Protein AF-A0A257H6T4-F1 (afdb_monomer_lite)

Foldseek 3Di:
DQQLVLLLVLVVVLVVVVVVDDDEAEDEDQPDDQLDWDDPVRYIYHYNHPVLDQDDPQPCACQNPVHHFLSRLLSVQSSLLSVLVVCLVPDDPWDKDKQADSQKAFLVVLVVLVVVVADLPLAWEAAWAADCDDPVRHLQIWHPRHTIIDISVLSVQSNVQDDSPDPLSSDHNRSSSSVSPVVRDYQYAAEAEDEQQAQDPDPPSCLLVVLLVVQQQQDGMYGYFHAPPPPPRRNDRGHDSVSNNSSSVSSVPHDHDNPNNVVVSVVRRVVDDSPPNDNDDRPDPPDPDDDDHDDDRDPVRCCVVPVPVVVD

Structure (mmCIF, N/CA/C/O backbone):
data_AF-A0A257H6T4-F1
#
_entry.id   AF-A0A257H6T4-F1
#
loop_
_atom_site.group_PDB
_atom_site.id
_atom_site.type_symbol
_atom_site.label_atom_id
_atom_site.label_alt_id
_atom_site.label_comp_id
_atom_site.label_asym_id
_atom_site.label_entity_id
_atom_site.label_seq_id
_atom_site.pdbx_PDB_ins_code
_atom_site.Cartn_x
_atom_site.Cartn_y
_atom_site.Cartn_z
_atom_site.occupancy
_atom_site.B_iso_or_equiv
_atom_site.auth_seq_id
_atom_site.auth_comp_id
_atom_site.auth_asym_id
_atom_site.auth_atom_id
_atom_site.pdbx_PDB_model_num
ATOM 1 N N . MET A 1 1 ? -8.065 13.159 -11.745 1.00 47.44 1 MET A N 1
ATOM 2 C CA . MET A 1 1 ? -8.660 11.925 -12.309 1.00 47.44 1 MET A CA 1
ATOM 3 C C . MET A 1 1 ? -7.802 11.193 -13.355 1.00 47.44 1 MET A C 1
ATOM 5 O O . MET A 1 1 ? -7.755 9.974 -13.242 1.00 47.44 1 MET A O 1
ATOM 9 N N . PRO A 1 2 ? -7.066 11.836 -14.290 1.00 58.81 2 PRO A N 1
ATOM 10 C CA . PRO A 1 2 ? -6.344 11.108 -15.358 1.00 58.81 2 PRO A CA 1
ATOM 11 C C . PRO A 1 2 ? -5.281 10.108 -14.866 1.00 58.81 2 PRO A C 1
ATOM 13 O O . PRO A 1 2 ? -5.130 9.020 -15.406 1.00 58.81 2 PRO A O 1
ATOM 16 N N . VAL A 1 3 ? -4.571 10.443 -13.785 1.00 59.53 3 VAL A N 1
ATOM 17 C CA . VAL A 1 3 ? -3.516 9.596 -13.190 1.00 59.53 3 VAL A CA 1
ATOM 18 C C . VAL A 1 3 ? -4.068 8.289 -12.622 1.00 59.53 3 VAL A C 1
ATOM 20 O O . VAL A 1 3 ? -3.520 7.226 -12.890 1.00 59.53 3 VAL A O 1
ATOM 23 N N . TYR A 1 4 ? -5.187 8.351 -11.893 1.00 64.81 4 TYR A N 1
ATOM 24 C CA . TYR A 1 4 ? -5.822 7.155 -11.337 1.00 64.81 4 TYR A CA 1
ATOM 25 C C . TYR A 1 4 ? -6.297 6.217 -12.448 1.00 64.81 4 TYR A C 1
ATOM 27 O O . TYR A 1 4 ? -6.002 5.032 -12.393 1.00 64.81 4 TYR A O 1
ATOM 35 N N . ALA A 1 5 ? -6.964 6.748 -13.480 1.00 69.31 5 ALA A N 1
ATOM 36 C CA . ALA A 1 5 ? -7.458 5.949 -14.601 1.00 69.31 5 ALA A CA 1
ATOM 37 C C . ALA A 1 5 ? -6.317 5.256 -15.371 1.00 69.31 5 ALA A C 1
ATOM 39 O O . ALA A 1 5 ? -6.394 4.057 -15.632 1.00 69.31 5 ALA A O 1
ATOM 40 N N . ARG A 1 6 ? -5.224 5.979 -15.660 1.00 70.81 6 ARG A N 1
ATOM 41 C CA . ARG A 1 6 ? -4.049 5.427 -16.356 1.00 70.81 6 ARG A CA 1
ATOM 42 C C . ARG A 1 6 ? -3.340 4.347 -15.537 1.00 70.81 6 ARG A C 1
ATOM 44 O O . ARG A 1 6 ? -3.101 3.257 -16.050 1.00 70.81 6 ARG A O 1
ATOM 51 N N . ALA A 1 7 ? -3.072 4.598 -14.253 1.00 74.19 7 ALA A N 1
ATOM 52 C CA . ALA A 1 7 ? -2.479 3.577 -13.388 1.00 74.19 7 ALA A CA 1
ATOM 53 C C . ALA A 1 7 ? -3.415 2.373 -13.200 1.00 74.19 7 ALA A C 1
ATOM 55 O O . ALA A 1 7 ? -2.960 1.232 -13.222 1.00 74.19 7 ALA A O 1
ATOM 56 N N . ARG A 1 8 ? -4.728 2.604 -13.065 1.00 78.31 8 ARG A N 1
ATOM 57 C CA . ARG A 1 8 ? -5.739 1.547 -12.940 1.00 78.31 8 ARG A CA 1
ATOM 58 C C . ARG A 1 8 ? -5.741 0.623 -14.154 1.00 78.31 8 ARG A C 1
ATOM 60 O O . ARG A 1 8 ? -5.766 -0.588 -13.956 1.00 78.31 8 ARG A O 1
ATOM 67 N N . ALA A 1 9 ? -5.682 1.168 -15.370 1.00 80.31 9 ALA A N 1
ATOM 68 C CA . ALA A 1 9 ? -5.638 0.385 -16.606 1.00 80.31 9 ALA A CA 1
ATOM 69 C C . ALA A 1 9 ? -4.377 -0.494 -16.687 1.00 80.31 9 ALA A C 1
ATOM 71 O O . ALA A 1 9 ? -4.471 -1.693 -16.951 1.00 80.31 9 ALA A O 1
ATOM 72 N N . LEU A 1 10 ? -3.203 0.062 -16.365 1.00 84.19 10 LEU A N 1
ATOM 73 C CA . LEU A 1 10 ? -1.957 -0.714 -16.294 1.00 84.19 10 LEU A CA 1
ATOM 74 C C . LEU A 1 10 ? -2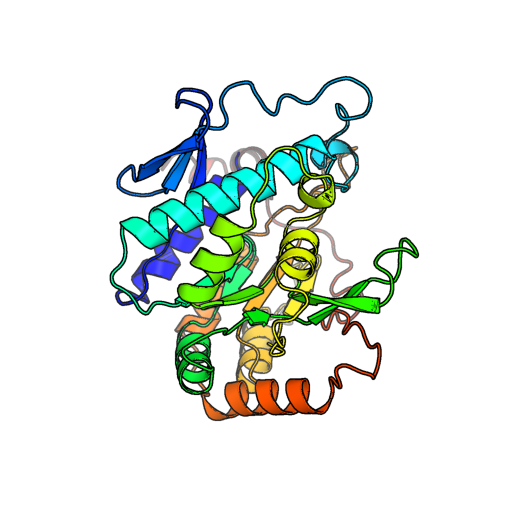.035 -1.835 -15.258 1.00 84.19 10 LEU A C 1
ATOM 76 O O . LEU A 1 10 ? -1.627 -2.967 -15.509 1.00 84.19 10 LEU A O 1
ATOM 80 N N . TRP A 1 11 ? -2.609 -1.540 -14.096 1.00 86.00 11 TRP A N 1
ATOM 81 C CA . TRP A 1 11 ? -2.811 -2.535 -13.060 1.00 86.00 11 TRP A CA 1
ATOM 82 C C . TRP A 1 11 ? -3.829 -3.618 -13.443 1.00 86.00 11 TRP A C 1
ATOM 84 O O . TRP A 1 11 ? -3.669 -4.749 -13.000 1.00 86.00 11 TRP A O 1
ATOM 94 N N . GLN A 1 12 ? -4.850 -3.324 -14.258 1.00 85.00 12 GLN A N 1
ATOM 95 C CA . GLN A 1 12 ? -5.761 -4.350 -14.791 1.00 85.00 12 GLN A CA 1
ATOM 96 C C . GLN A 1 12 ? -5.019 -5.331 -15.697 1.00 85.00 12 GLN A C 1
ATOM 98 O O . GLN A 1 12 ? -5.168 -6.541 -15.531 1.00 85.00 12 GLN A O 1
ATOM 103 N N . PHE A 1 13 ? -4.181 -4.811 -16.601 1.00 86.44 13 PHE A N 1
ATOM 104 C CA . PHE A 1 13 ? -3.274 -5.631 -17.401 1.00 86.44 13 PHE A CA 1
ATOM 105 C C . PHE A 1 13 ? -2.405 -6.509 -16.492 1.00 86.44 13 PHE A C 1
ATOM 107 O O . PHE A 1 13 ? -2.409 -7.732 -16.617 1.00 86.44 13 PHE A O 1
ATOM 114 N N . TYR A 1 14 ? -1.731 -5.905 -15.515 1.00 90.56 14 TYR A N 1
ATOM 115 C CA . TYR A 1 14 ? -0.799 -6.620 -14.650 1.00 90.56 14 TYR A CA 1
ATOM 116 C C . TYR A 1 14 ? -1.481 -7.674 -13.763 1.00 90.56 14 TYR A C 1
ATOM 118 O O . TYR A 1 14 ? -0.970 -8.782 -13.619 1.00 90.56 14 TYR A O 1
ATOM 126 N N . ALA A 1 15 ? -2.668 -7.375 -13.229 1.00 88.88 15 ALA A N 1
ATOM 127 C CA . ALA A 1 15 ? -3.454 -8.292 -12.404 1.00 88.88 15 ALA A CA 1
ATOM 128 C C . ALA A 1 15 ? -3.835 -9.586 -13.141 1.00 88.88 15 ALA A C 1
ATOM 130 O O . ALA A 1 15 ? -3.902 -10.644 -12.517 1.00 88.88 15 ALA A O 1
ATOM 131 N N . SER A 1 16 ? -4.024 -9.532 -14.465 1.00 89.56 16 SER A N 1
ATOM 132 C CA . SER A 1 16 ? -4.353 -10.717 -15.272 1.00 89.56 16 SER A CA 1
ATOM 133 C C . SER A 1 16 ? -3.260 -11.798 -15.251 1.00 89.56 16 SER A C 1
ATOM 135 O O . SER A 1 16 ? -3.554 -12.976 -15.440 1.00 89.56 16 SER A O 1
ATOM 137 N N . HIS A 1 17 ? -2.014 -11.422 -14.943 1.00 92.88 17 HIS A N 1
ATOM 138 C CA . HIS A 1 17 ? -0.888 -12.347 -14.805 1.00 92.88 17 HIS A CA 1
ATOM 139 C C . HIS A 1 17 ? -0.796 -13.004 -13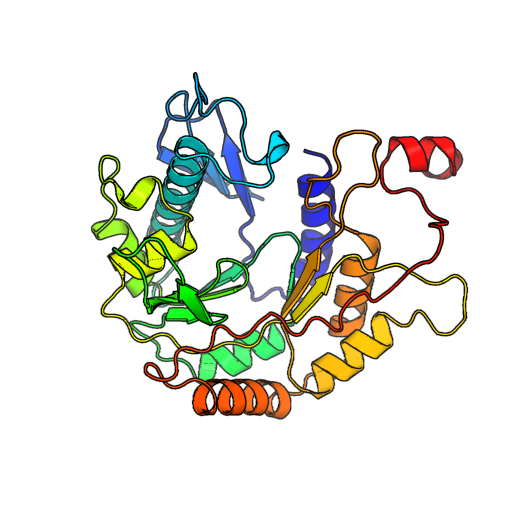.416 1.00 92.88 17 HIS A C 1
ATOM 141 O O . HIS A 1 17 ? 0.010 -13.913 -13.223 1.00 92.88 17 HIS A O 1
ATOM 147 N N . PHE A 1 18 ? -1.626 -12.584 -12.455 1.00 93.19 18 PHE A N 1
ATOM 148 C CA . PHE A 1 18 ? -1.655 -13.110 -11.087 1.00 93.19 18 PHE A CA 1
ATOM 149 C C . PHE A 1 18 ? -3.087 -13.494 -10.670 1.00 93.19 18 PHE A C 1
ATOM 151 O O . PHE A 1 18 ? -3.630 -12.915 -9.727 1.00 93.19 18 PHE A O 1
ATOM 158 N N . PRO A 1 19 ? -3.714 -14.492 -11.327 1.00 91.44 19 PRO A N 1
ATOM 159 C CA . PRO A 1 19 ? -5.138 -14.807 -11.147 1.00 91.44 19 PRO A CA 1
ATOM 160 C C . PRO A 1 19 ? -5.512 -15.260 -9.727 1.00 91.44 19 PRO A C 1
ATOM 162 O O . PRO A 1 19 ? -6.674 -15.184 -9.339 1.00 91.44 19 PRO A O 1
ATOM 165 N N . ASN A 1 20 ? -4.534 -15.707 -8.935 1.00 90.12 20 ASN A N 1
ATOM 166 C CA . ASN A 1 20 ? -4.743 -16.148 -7.554 1.00 90.12 20 ASN A CA 1
ATOM 167 C C . ASN A 1 20 ? -4.737 -14.991 -6.538 1.00 90.12 20 ASN A C 1
ATOM 169 O O . ASN A 1 20 ? -4.934 -15.222 -5.347 1.00 90.12 20 ASN A O 1
ATOM 173 N N . ILE A 1 21 ? -4.496 -13.754 -6.981 1.00 92.56 21 ILE A N 1
ATOM 174 C CA . ILE A 1 21 ? -4.429 -12.570 -6.123 1.00 92.56 21 ILE A CA 1
ATOM 175 C C . ILE A 1 21 ? -5.655 -11.702 -6.381 1.00 92.56 21 ILE A C 1
ATOM 177 O O . ILE A 1 21 ? -5.951 -11.331 -7.515 1.00 92.56 21 ILE A O 1
ATOM 181 N N . LYS A 1 22 ? -6.374 -11.349 -5.312 1.00 92.69 22 LYS A N 1
ATOM 182 C CA . LYS A 1 22 ? -7.499 -10.412 -5.396 1.00 92.69 22 LYS A CA 1
ATOM 183 C C . LYS A 1 22 ? -6.979 -8.979 -5.333 1.00 92.69 22 LYS A C 1
ATOM 185 O O . LYS A 1 22 ? -6.370 -8.583 -4.342 1.00 92.69 22 LYS A O 1
ATOM 190 N N . PHE A 1 23 ? -7.266 -8.199 -6.370 1.00 92.12 23 PHE A N 1
ATOM 191 C CA . PHE A 1 23 ? -6.899 -6.788 -6.446 1.00 92.12 23 PHE A CA 1
ATOM 192 C C . PHE A 1 23 ? -8.100 -5.909 -6.110 1.00 92.12 23 PHE A C 1
ATOM 194 O O . PHE A 1 23 ? -9.123 -5.969 -6.789 1.00 92.12 23 PHE A O 1
ATOM 201 N N . TYR A 1 24 ? -7.956 -5.060 -5.093 1.00 92.31 24 TYR A N 1
ATOM 202 C CA . TYR A 1 24 ? -8.969 -4.078 -4.720 1.00 92.31 24 TYR A CA 1
ATOM 203 C C . TYR A 1 24 ? -8.438 -2.670 -4.944 1.00 92.31 24 TYR A C 1
ATOM 205 O O . TYR A 1 24 ? -7.453 -2.259 -4.332 1.00 92.31 24 TYR A O 1
ATOM 213 N N . PHE A 1 25 ? -9.126 -1.920 -5.796 1.00 90.12 25 PHE A N 1
ATOM 214 C CA . PHE A 1 25 ? -8.889 -0.495 -5.976 1.00 90.12 25 PHE A CA 1
ATOM 215 C C . PHE A 1 25 ? -9.956 0.244 -5.199 1.00 90.12 25 PHE A C 1
ATOM 217 O O . PHE A 1 25 ? -11.139 -0.050 -5.341 1.00 90.12 25 PHE A O 1
ATOM 224 N N . VAL A 1 26 ? -9.535 1.174 -4.351 1.00 90.19 26 VAL A N 1
ATOM 225 C CA . VAL A 1 26 ? -10.462 1.929 -3.513 1.00 90.19 26 VAL A CA 1
ATOM 226 C C . VAL A 1 26 ? -10.700 3.284 -4.161 1.00 90.19 26 VAL A C 1
ATOM 228 O O . VAL A 1 26 ? -9.742 3.997 -4.472 1.00 90.19 26 VAL A O 1
ATOM 231 N N . ARG A 1 27 ? -11.968 3.633 -4.375 1.00 88.38 27 ARG A N 1
ATOM 232 C CA . ARG A 1 27 ? -12.389 4.948 -4.870 1.00 88.38 27 ARG A CA 1
ATOM 233 C C . ARG A 1 27 ? -13.432 5.559 -3.948 1.00 88.38 27 ARG A C 1
ATOM 235 O O . ARG A 1 27 ? -14.199 4.854 -3.301 1.00 88.38 27 ARG A O 1
ATOM 242 N N . GLU A 1 28 ? -13.450 6.880 -3.890 1.00 89.69 28 GLU A N 1
ATOM 243 C CA . GLU A 1 28 ? -14.416 7.631 -3.091 1.00 89.69 28 GLU A CA 1
ATOM 244 C C . GLU A 1 28 ? -15.645 7.977 -3.938 1.00 89.69 28 GLU A C 1
ATOM 246 O O . GLU A 1 28 ? -15.539 8.186 -5.149 1.00 89.69 28 GLU A O 1
ATOM 251 N N . ALA A 1 29 ? -16.807 8.037 -3.294 1.00 86.94 29 ALA A N 1
ATOM 252 C CA . ALA A 1 29 ? -18.073 8.419 -3.903 1.00 86.94 29 ALA A CA 1
ATOM 253 C C . ALA A 1 29 ? -18.818 9.424 -3.022 1.00 86.94 29 ALA A C 1
ATOM 255 O O . ALA A 1 29 ? -18.847 9.302 -1.794 1.00 86.94 29 ALA A O 1
ATOM 256 N N . THR A 1 30 ? -19.417 10.429 -3.656 1.00 85.12 30 THR A N 1
ATOM 257 C CA . THR A 1 30 ? -20.224 11.461 -2.988 1.00 85.12 30 THR A CA 1
ATOM 258 C C . THR A 1 30 ? -21.719 11.155 -3.029 1.00 85.12 30 THR A C 1
ATOM 260 O O . THR A 1 30 ? -22.468 11.720 -2.237 1.00 85.12 30 THR A O 1
ATOM 263 N N . ASP A 1 31 ? -22.145 10.272 -3.931 1.00 85.12 31 ASP A N 1
ATOM 264 C CA . ASP A 1 31 ? -23.517 9.786 -4.100 1.00 85.12 31 ASP A CA 1
ATOM 265 C C . ASP A 1 31 ? -23.875 8.636 -3.145 1.00 85.12 31 ASP A C 1
ATOM 267 O O . ASP A 1 31 ? -25.055 8.351 -2.952 1.00 85.12 31 ASP A O 1
ATOM 271 N N . LEU A 1 32 ? -22.878 8.012 -2.512 1.00 88.38 32 LEU A N 1
ATOM 272 C CA . LEU A 1 32 ? -23.072 7.029 -1.444 1.00 88.38 32 LEU A CA 1
ATOM 273 C C . LEU A 1 32 ? -23.136 7.698 -0.062 1.00 88.38 32 LEU A C 1
ATOM 275 O O . LEU A 1 32 ? -22.481 8.718 0.192 1.00 88.38 32 LEU A O 1
ATOM 279 N N . GLY A 1 33 ? -23.886 7.090 0.861 1.00 89.62 33 GLY A N 1
ATOM 280 C CA . GLY A 1 33 ? -23.945 7.523 2.255 1.00 89.62 33 GLY A CA 1
ATOM 281 C C . GLY A 1 33 ? -22.572 7.471 2.936 1.00 89.62 33 GLY A C 1
ATOM 282 O O . GLY A 1 33 ? -21.721 6.653 2.599 1.00 89.62 33 GLY A O 1
ATOM 283 N N . CYS A 1 34 ? -22.327 8.342 3.921 1.00 90.25 34 CYS A N 1
ATOM 284 C CA . CYS A 1 34 ? -21.060 8.334 4.661 1.00 90.25 34 CYS A CA 1
ATOM 285 C C . CYS A 1 34 ? -20.849 6.978 5.362 1.00 90.25 34 CYS A C 1
ATOM 287 O O . CYS A 1 34 ? -21.657 6.594 6.207 1.00 90.25 34 CYS A O 1
ATOM 289 N N . GLY A 1 35 ? -19.769 6.271 5.021 1.00 89.81 35 GLY A N 1
ATOM 290 C CA . GLY A 1 35 ? -19.441 4.940 5.551 1.00 89.81 35 GLY A CA 1
ATOM 291 C C . GLY A 1 35 ? -20.112 3.784 4.811 1.00 89.81 35 GLY A C 1
ATOM 292 O O . GLY A 1 35 ? -19.861 2.622 5.131 1.00 89.81 35 GLY A O 1
ATOM 293 N N . GLU A 1 36 ? -20.934 4.076 3.803 1.00 93.75 36 GLU A N 1
ATOM 294 C CA . GLU A 1 36 ? -21.433 3.065 2.882 1.00 93.75 36 GLU A CA 1
ATOM 295 C C . GLU A 1 36 ? -20.277 2.548 2.019 1.00 93.75 36 GLU A C 1
ATOM 297 O O . GLU A 1 36 ? -19.491 3.328 1.479 1.00 93.75 36 GLU A O 1
ATOM 302 N N . VAL A 1 37 ? -20.156 1.225 1.894 1.00 95.25 37 VAL A N 1
ATOM 303 C CA . VAL A 1 37 ? -19.114 0.588 1.082 1.00 95.25 37 VAL A CA 1
ATOM 304 C C . VAL A 1 37 ? -19.758 -0.392 0.119 1.00 95.25 37 VAL A C 1
ATOM 306 O O . VAL A 1 37 ? -20.491 -1.287 0.542 1.00 95.25 37 VAL A O 1
ATOM 309 N N . ARG A 1 38 ? -19.455 -0.248 -1.172 1.00 93.94 38 ARG A N 1
ATOM 310 C CA . ARG A 1 38 ? -19.978 -1.107 -2.239 1.00 93.94 38 ARG A CA 1
ATOM 311 C C . ARG A 1 38 ? -18.847 -1.607 -3.124 1.00 93.94 38 ARG A C 1
ATOM 313 O O . ARG A 1 38 ? -17.990 -0.828 -3.518 1.00 93.94 38 ARG A O 1
ATOM 320 N N . PHE A 1 39 ? -18.880 -2.881 -3.495 1.00 92.38 39 PHE A N 1
ATOM 321 C CA . PHE A 1 39 ? -18.080 -3.386 -4.610 1.00 92.38 39 PHE A CA 1
ATOM 322 C C . PHE A 1 39 ? -18.914 -3.308 -5.890 1.00 92.38 39 PHE A C 1
ATOM 324 O O . PHE A 1 39 ? -20.012 -3.859 -5.931 1.00 92.38 39 PHE A O 1
ATOM 331 N N . ASP A 1 40 ? -18.436 -2.598 -6.912 1.00 86.69 40 ASP A N 1
ATOM 332 C CA . ASP A 1 40 ? -19.180 -2.390 -8.167 1.00 86.69 40 ASP A CA 1
ATOM 333 C C . ASP A 1 40 ? -18.846 -3.409 -9.271 1.00 86.69 40 ASP A C 1
ATOM 335 O O . ASP A 1 40 ? -19.267 -3.246 -10.413 1.00 86.69 40 ASP A O 1
ATOM 339 N N . GLY A 1 41 ? -18.105 -4.465 -8.925 1.00 83.62 41 GLY A N 1
ATOM 340 C CA . GLY A 1 41 ? -17.583 -5.457 -9.867 1.00 83.62 41 GLY A CA 1
ATOM 341 C C . GLY A 1 41 ? -16.131 -5.201 -10.273 1.00 83.62 41 GLY A C 1
ATOM 342 O O . GLY A 1 41 ? -15.458 -6.131 -10.715 1.00 83.62 41 GLY A O 1
ATOM 343 N N . HIS A 1 42 ? -15.619 -3.986 -10.060 1.00 82.62 42 HIS A N 1
ATOM 344 C CA . HIS A 1 42 ? -14.247 -3.615 -10.402 1.00 82.62 42 HIS A CA 1
ATOM 345 C C . HIS A 1 42 ? -13.505 -2.986 -9.223 1.00 82.62 42 HIS A C 1
ATOM 347 O O . HIS A 1 42 ? -12.374 -3.378 -8.927 1.00 82.62 42 HIS A O 1
ATOM 353 N N . ASP A 1 43 ? -14.144 -2.037 -8.546 1.00 89.38 43 ASP A N 1
ATOM 354 C CA . ASP A 1 43 ? -13.562 -1.209 -7.501 1.00 89.38 43 ASP A CA 1
ATOM 355 C C . ASP A 1 43 ? -14.397 -1.289 -6.216 1.00 89.38 43 ASP A C 1
ATOM 357 O O . ASP A 1 43 ? -15.609 -1.534 -6.221 1.00 89.38 43 ASP A O 1
ATOM 361 N N . VAL A 1 44 ? -13.736 -1.057 -5.083 1.00 93.56 44 VAL A N 1
ATOM 362 C CA . VAL A 1 44 ? -14.397 -0.830 -3.800 1.00 93.56 44 VAL A CA 1
ATOM 363 C C . VAL A 1 44 ? -14.660 0.660 -3.658 1.00 93.56 44 VAL A C 1
ATOM 365 O O . VAL A 1 44 ? -13.747 1.479 -3.562 1.00 93.56 44 VAL A O 1
ATOM 368 N N . VAL A 1 45 ? -15.935 1.006 -3.651 1.00 93.94 45 VAL A N 1
ATOM 369 C CA . VAL A 1 45 ? -16.438 2.369 -3.585 1.00 93.94 45 VAL A CA 1
ATOM 370 C C . VAL A 1 45 ? -16.794 2.690 -2.143 1.00 93.94 45 VAL A C 1
ATOM 372 O O . VAL A 1 45 ? -17.617 1.997 -1.547 1.00 93.94 45 VAL A O 1
ATOM 375 N N . VAL A 1 46 ? -16.185 3.732 -1.584 1.00 95.00 46 VAL A N 1
ATOM 376 C CA . VAL A 1 46 ? -16.443 4.198 -0.217 1.00 95.00 46 VAL A CA 1
ATOM 377 C C . VAL A 1 46 ? -17.161 5.541 -0.262 1.00 95.00 46 VAL A C 1
ATOM 379 O O . VAL A 1 46 ? -16.650 6.516 -0.815 1.00 95.00 46 VAL A O 1
ATOM 382 N N . GLY A 1 47 ? -18.339 5.597 0.348 1.00 92.69 47 GLY A N 1
ATOM 383 C CA . GLY A 1 47 ? -19.106 6.817 0.522 1.00 92.69 47 GLY A CA 1
ATOM 384 C C . GLY A 1 47 ? -18.478 7.724 1.572 1.00 92.69 47 GLY A C 1
ATOM 385 O O . GLY A 1 47 ? -18.395 7.377 2.751 1.00 92.69 47 GLY A O 1
ATOM 386 N N . ILE A 1 48 ? -18.040 8.908 1.150 1.00 88.00 48 ILE A N 1
ATOM 387 C CA . ILE A 1 48 ? -17.489 9.944 2.044 1.00 88.00 48 ILE A CA 1
ATOM 388 C C . ILE A 1 48 ? -18.547 10.984 2.446 1.00 88.00 48 ILE A C 1
ATOM 390 O O . ILE A 1 48 ? -18.353 11.748 3.398 1.00 88.00 48 ILE A O 1
ATOM 394 N N . GLY A 1 49 ? -19.677 11.013 1.728 1.00 80.00 49 GLY A N 1
ATOM 395 C CA . GLY A 1 49 ? -20.728 12.015 1.878 1.00 80.00 49 GLY A CA 1
ATOM 396 C C . GLY A 1 49 ? -20.190 13.451 1.809 1.00 80.00 49 GLY A C 1
ATOM 397 O O . GLY A 1 49 ? -19.230 13.753 1.104 1.00 80.00 49 GLY A O 1
ATOM 398 N N . ASN A 1 50 ? -20.794 14.349 2.592 1.00 73.19 50 ASN A N 1
ATOM 399 C CA . ASN A 1 50 ? -20.380 15.757 2.696 1.00 73.19 50 ASN A CA 1
ATOM 400 C C . ASN A 1 50 ? -19.498 16.054 3.923 1.00 73.19 50 ASN A C 1
ATOM 402 O O . ASN A 1 50 ? -19.242 17.219 4.216 1.00 73.19 50 ASN A O 1
ATOM 406 N N . LYS A 1 51 ? -19.054 15.019 4.650 1.00 72.94 51 LYS A N 1
ATOM 407 C CA . LYS A 1 51 ? -18.403 15.153 5.964 1.00 72.94 51 LYS A CA 1
ATOM 408 C C . LYS A 1 51 ? -16.988 15.737 5.888 1.00 72.94 51 LYS A C 1
ATOM 410 O O . LYS A 1 51 ? -16.586 16.459 6.789 1.00 72.94 51 LYS A O 1
ATOM 415 N N . PHE A 1 52 ? -16.256 15.445 4.815 1.00 78.62 52 PHE A N 1
ATOM 416 C CA . PHE A 1 52 ? -14.831 15.773 4.674 1.00 78.62 52 PHE A CA 1
ATOM 417 C C . PHE A 1 52 ? -14.577 16.895 3.662 1.00 78.62 52 PHE A C 1
ATOM 419 O O . PHE A 1 52 ? -13.640 16.824 2.868 1.00 78.62 52 PHE A O 1
ATOM 426 N N . ARG A 1 53 ? -15.449 17.908 3.622 1.00 71.81 53 ARG A N 1
ATOM 427 C CA . ARG A 1 53 ? -15.258 19.057 2.730 1.00 71.81 53 ARG A CA 1
ATOM 428 C C . ARG A 1 53 ? -14.195 19.991 3.322 1.00 71.81 53 ARG A C 1
ATOM 430 O O . ARG A 1 53 ? -14.403 20.470 4.437 1.00 71.81 53 ARG A O 1
ATOM 437 N N . PRO A 1 54 ? -13.092 20.267 2.603 1.00 68.50 54 PRO A N 1
ATOM 438 C CA . PRO A 1 54 ? -12.107 21.244 3.049 1.00 68.50 54 PRO A CA 1
ATOM 439 C C . PRO A 1 54 ? -12.765 22.613 3.252 1.00 68.50 54 PRO A C 1
ATOM 441 O O . PRO A 1 54 ? -13.606 23.026 2.450 1.00 68.50 54 PRO A O 1
ATOM 444 N N . SER A 1 55 ? -12.399 23.319 4.320 1.00 66.75 55 SER A N 1
ATOM 445 C CA . SER A 1 55 ? -12.850 24.692 4.566 1.00 66.75 55 SER A CA 1
ATOM 446 C C . SER A 1 55 ? -11.774 25.485 5.311 1.00 66.75 55 SER A C 1
ATOM 448 O O . SER A 1 55 ? -10.974 24.909 6.045 1.00 66.75 55 SER A O 1
ATOM 450 N N . GLY A 1 56 ? -11.733 26.807 5.119 1.00 69.38 56 GLY A N 1
ATOM 451 C CA . GLY A 1 56 ? -10.782 27.679 5.819 1.00 69.38 56 GLY A CA 1
ATOM 452 C C . GLY A 1 56 ? -9.315 27.342 5.523 1.00 69.38 56 GLY A C 1
ATOM 453 O O . GLY A 1 56 ? -8.935 27.212 4.364 1.00 69.38 56 GLY A O 1
ATOM 454 N N . ALA A 1 57 ? -8.494 27.207 6.570 1.00 59.97 57 ALA A N 1
ATOM 455 C CA . ALA A 1 57 ? -7.060 26.911 6.457 1.00 59.97 57 ALA A CA 1
ATOM 456 C C . ALA A 1 57 ? -6.753 25.532 5.834 1.00 59.97 57 ALA A C 1
ATOM 458 O O . ALA A 1 57 ? -5.660 25.343 5.313 1.00 59.97 57 ALA A O 1
ATOM 459 N N . ASP A 1 58 ? -7.719 24.605 5.827 1.00 65.38 58 ASP A N 1
ATOM 460 C CA . ASP A 1 58 ? -7.594 23.297 5.170 1.00 65.38 58 ASP A CA 1
ATOM 461 C C . ASP A 1 58 ? -7.955 23.340 3.673 1.00 65.38 58 ASP A C 1
ATOM 463 O O . ASP A 1 58 ? -7.912 22.306 3.008 1.00 65.38 58 ASP A O 1
ATOM 467 N N . ALA A 1 59 ? -8.343 24.505 3.128 1.00 63.91 59 ALA A N 1
ATOM 468 C CA . ALA A 1 59 ? -8.706 24.645 1.715 1.00 63.91 59 ALA A CA 1
ATOM 469 C C . ALA A 1 59 ? -7.517 24.386 0.774 1.00 63.91 59 ALA A C 1
ATOM 471 O O . ALA A 1 59 ? -7.707 23.785 -0.283 1.00 63.91 59 ALA A O 1
ATOM 472 N N . ALA A 1 60 ? -6.307 24.780 1.187 1.00 61.47 60 ALA A N 1
ATOM 473 C CA . ALA A 1 60 ? -5.067 24.465 0.487 1.00 61.47 60 ALA A CA 1
ATOM 474 C C . ALA A 1 60 ? -4.635 23.028 0.823 1.00 61.47 60 ALA A C 1
ATOM 476 O O . ALA A 1 60 ? -3.858 22.787 1.746 1.00 61.47 60 ALA A O 1
ATOM 477 N N . GLY A 1 61 ? -5.216 22.056 0.119 1.00 63.41 61 GLY A N 1
ATOM 478 C CA . GLY A 1 61 ? -4.925 20.632 0.309 1.00 63.41 61 GLY A CA 1
ATOM 479 C C . GLY A 1 61 ? -3.597 20.184 -0.311 1.00 63.41 61 GLY A C 1
ATOM 480 O O . GLY A 1 61 ? -2.834 20.978 -0.871 1.00 63.41 61 GLY A O 1
ATOM 481 N N . TYR A 1 62 ? -3.357 18.872 -0.289 1.00 63.84 62 TYR A N 1
ATOM 482 C CA . TYR A 1 62 ? -2.159 18.229 -0.839 1.00 63.84 62 TYR A CA 1
ATOM 483 C C . TYR A 1 62 ? -1.866 18.631 -2.286 1.00 63.84 62 TYR A C 1
ATOM 485 O O . TYR A 1 62 ? -0.709 18.762 -2.675 1.00 63.84 62 TYR A O 1
ATOM 493 N N . ALA A 1 63 ? -2.912 18.862 -3.083 1.00 61.00 63 ALA A N 1
ATOM 494 C CA . ALA A 1 63 ? -2.779 19.271 -4.478 1.00 61.00 63 ALA A CA 1
ATOM 495 C C . ALA A 1 63 ? -2.065 20.624 -4.662 1.00 61.00 63 ALA A C 1
ATOM 497 O O . ALA A 1 63 ? -1.443 20.831 -5.701 1.00 61.00 63 ALA A O 1
ATOM 498 N N . GLU A 1 64 ? -2.150 21.524 -3.681 1.00 61.41 64 GLU A N 1
ATOM 499 C CA . GLU A 1 64 ? -1.547 22.860 -3.744 1.00 61.41 64 GLU A CA 1
ATOM 500 C C . GLU A 1 64 ? -0.200 22.922 -3.017 1.00 61.41 64 GLU A C 1
ATOM 502 O O . GLU A 1 64 ? 0.716 23.606 -3.467 1.00 61.41 64 GLU A O 1
ATOM 507 N N . THR A 1 65 ? -0.066 22.202 -1.901 1.00 63.88 65 THR A N 1
ATOM 508 C CA . THR A 1 65 ? 1.072 22.357 -0.978 1.00 63.88 65 THR A CA 1
ATOM 509 C C . THR A 1 65 ? 2.029 21.167 -0.963 1.00 63.88 65 THR A C 1
ATOM 511 O O . THR A 1 65 ? 3.116 21.267 -0.396 1.00 63.88 65 THR A O 1
ATOM 514 N N . GLY A 1 66 ? 1.637 20.022 -1.532 1.00 62.41 66 GLY A N 1
ATOM 515 C CA . GLY A 1 66 ? 2.351 18.756 -1.348 1.00 62.41 66 GLY A CA 1
ATOM 516 C C . GLY A 1 66 ? 2.267 18.206 0.084 1.00 62.41 66 GLY A C 1
ATOM 517 O O . GLY A 1 66 ? 2.965 17.247 0.415 1.00 62.41 66 GLY A O 1
ATOM 518 N N . VAL A 1 67 ? 1.415 18.785 0.940 1.00 69.81 67 VAL A N 1
ATOM 519 C CA . VAL A 1 67 ? 1.187 18.373 2.331 1.00 69.81 67 VAL A CA 1
ATOM 520 C C . VAL A 1 67 ? -0.300 18.093 2.531 1.00 69.81 67 VAL A C 1
ATOM 522 O O . VAL A 1 67 ? -1.149 18.892 2.152 1.00 69.81 67 VAL A O 1
ATOM 525 N N . TRP A 1 68 ? -0.626 16.935 3.104 1.00 75.38 68 TRP A N 1
ATOM 526 C CA . TRP A 1 68 ? -2.017 16.560 3.366 1.00 75.38 68 TRP A CA 1
ATOM 527 C C . TRP A 1 68 ? -2.587 17.420 4.491 1.00 75.38 68 TRP A C 1
ATOM 529 O O . TRP A 1 68 ? -1.988 17.498 5.566 1.00 75.38 68 TRP A O 1
ATOM 539 N N . SER A 1 69 ? -3.749 18.033 4.257 1.00 84.19 69 SER A N 1
ATOM 540 C CA . SER A 1 69 ? -4.464 18.768 5.302 1.00 84.19 69 SER A CA 1
ATOM 541 C C . SER A 1 69 ? -5.056 17.820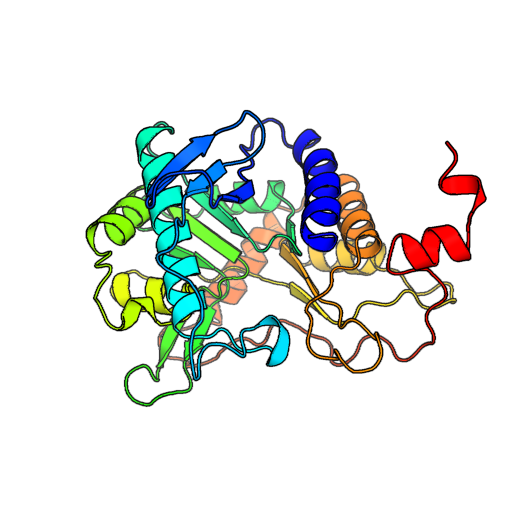 6.350 1.00 84.19 69 SER A C 1
ATOM 543 O O . SER A 1 69 ? -5.186 16.610 6.126 1.00 84.19 69 SER A O 1
ATOM 545 N N . ASN A 1 70 ? -5.468 18.360 7.501 1.00 87.06 70 ASN A N 1
ATOM 546 C CA . ASN A 1 70 ? -6.071 17.551 8.567 1.00 87.06 70 ASN A CA 1
ATOM 547 C C . ASN A 1 70 ? -7.331 16.825 8.072 1.00 87.06 70 ASN A C 1
ATOM 549 O O . ASN A 1 70 ? -7.517 15.637 8.338 1.00 87.06 70 ASN A O 1
ATOM 553 N N . VAL A 1 71 ? -8.167 17.516 7.291 1.00 88.06 71 VAL A N 1
ATOM 554 C CA . VAL A 1 71 ? -9.387 16.944 6.699 1.00 88.06 71 VAL A CA 1
ATOM 555 C C . VAL A 1 71 ? -9.057 15.842 5.688 1.00 88.06 71 VAL A C 1
ATOM 557 O O . VAL A 1 71 ? -9.744 14.819 5.648 1.00 88.06 71 VAL A O 1
ATOM 560 N N . GLU A 1 72 ? -8.002 16.003 4.885 1.00 87.81 72 GLU A N 1
ATOM 561 C CA . GLU A 1 72 ? -7.575 14.973 3.933 1.00 87.81 72 GLU A CA 1
ATOM 562 C C . GLU A 1 72 ? -7.027 13.726 4.638 1.00 87.81 72 GLU A C 1
ATOM 564 O O . GLU A 1 72 ? -7.336 12.606 4.218 1.00 87.81 72 GLU A O 1
ATOM 569 N N . ASN A 1 73 ? -6.280 13.908 5.729 1.00 90.25 73 ASN A N 1
ATOM 570 C CA . ASN A 1 73 ? -5.809 12.817 6.581 1.00 90.25 73 ASN A CA 1
ATOM 571 C C . ASN A 1 73 ? -6.980 12.060 7.220 1.00 90.25 73 ASN A C 1
ATOM 573 O O . ASN A 1 73 ? -7.076 10.840 7.055 1.00 90.25 73 ASN A O 1
ATOM 577 N N . GLN A 1 74 ? -7.933 12.775 7.832 1.00 91.38 74 GLN A N 1
ATOM 578 C CA . GLN A 1 74 ? -9.152 12.175 8.388 1.00 91.38 74 GLN A CA 1
ATOM 579 C C . GLN A 1 74 ? -9.921 11.375 7.339 1.00 91.38 74 GLN A C 1
ATOM 581 O O . GLN A 1 74 ? -10.339 10.244 7.601 1.00 91.38 74 GLN A O 1
ATOM 586 N N . ARG A 1 75 ? -10.086 11.940 6.137 1.00 91.50 75 ARG A N 1
ATOM 587 C CA . ARG A 1 75 ? -10.742 11.269 5.012 1.00 91.50 75 ARG A CA 1
ATOM 588 C C . ARG A 1 75 ? -9.995 9.997 4.611 1.00 91.50 75 ARG A C 1
ATOM 590 O O . ARG A 1 75 ? -10.637 8.972 4.387 1.00 91.50 75 ARG A O 1
ATOM 597 N N . SER A 1 76 ? -8.662 10.034 4.546 1.00 91.31 76 SER A N 1
ATOM 598 C CA . SER A 1 76 ? -7.842 8.870 4.185 1.00 91.31 76 SER A CA 1
ATOM 599 C C . SER A 1 76 ? -7.932 7.753 5.227 1.00 91.31 76 SER A C 1
ATOM 601 O O . SER A 1 76 ? -8.161 6.599 4.857 1.00 91.31 76 SER A O 1
ATOM 603 N N . VAL A 1 77 ? -7.819 8.087 6.518 1.00 94.50 77 VAL A N 1
ATOM 604 C CA . VAL A 1 77 ? -7.980 7.132 7.629 1.00 94.50 77 VAL A CA 1
ATOM 605 C C . VAL A 1 77 ? -9.386 6.530 7.612 1.00 94.50 77 VAL A C 1
ATOM 607 O O . VAL A 1 77 ? -9.538 5.310 7.633 1.00 94.50 77 VAL A O 1
ATOM 610 N N . PHE A 1 78 ? -10.422 7.363 7.488 1.00 94.88 78 PHE A N 1
ATOM 611 C CA . PHE A 1 78 ? -11.809 6.905 7.413 1.00 94.88 78 PHE A CA 1
ATOM 612 C C . PHE A 1 78 ? -12.042 5.945 6.241 1.00 94.88 78 PHE A C 1
ATOM 614 O O . PHE A 1 78 ? -12.607 4.865 6.426 1.00 94.88 78 PHE A O 1
ATOM 621 N N . ARG A 1 79 ? -11.567 6.304 5.040 1.00 94.50 79 ARG A N 1
ATOM 622 C CA . ARG A 1 79 ? -11.659 5.458 3.844 1.00 94.50 79 ARG A CA 1
ATOM 623 C C . ARG A 1 79 ? -10.992 4.106 4.070 1.00 94.50 79 ARG A C 1
ATOM 625 O O . ARG A 1 79 ? -11.559 3.078 3.703 1.00 94.50 79 ARG A O 1
ATOM 632 N N . GLN A 1 80 ? -9.806 4.102 4.672 1.00 94.25 80 GLN A N 1
ATOM 633 C CA . GLN A 1 80 ? -9.091 2.871 4.975 1.00 94.25 80 GLN A CA 1
ATOM 634 C C . GLN A 1 80 ? -9.853 1.989 5.967 1.00 94.25 80 GLN A C 1
ATOM 636 O O . GLN A 1 80 ? -9.984 0.792 5.722 1.00 94.25 80 GLN A O 1
ATOM 641 N N . VAL A 1 81 ? -10.386 2.557 7.050 1.00 96.19 81 VAL A N 1
ATOM 642 C CA . VAL A 1 81 ? -11.155 1.790 8.040 1.00 96.19 81 VAL A CA 1
ATOM 643 C C . VAL A 1 81 ? -12.410 1.186 7.411 1.00 96.19 81 VAL A C 1
ATOM 645 O O . VAL A 1 81 ? -12.689 0.006 7.621 1.00 96.19 81 VAL A O 1
ATOM 648 N N . CYS A 1 82 ? -13.123 1.949 6.578 1.00 96.44 82 CYS A N 1
ATOM 649 C CA . CYS A 1 82 ? -14.278 1.446 5.832 1.00 96.44 82 CYS A CA 1
ATOM 650 C C . CYS A 1 82 ? -13.894 0.280 4.908 1.00 96.44 82 CYS A C 1
ATOM 652 O O . CYS A 1 82 ? -14.582 -0.741 4.864 1.00 96.44 82 CYS A O 1
ATOM 654 N N . PHE A 1 83 ? -12.770 0.402 4.199 1.00 96.25 83 PHE A N 1
ATOM 655 C CA . PHE A 1 83 ? -12.256 -0.662 3.342 1.00 96.25 83 PHE A CA 1
ATOM 656 C C . PHE A 1 83 ? -11.854 -1.914 4.138 1.00 96.25 83 PHE A C 1
ATOM 658 O O . PHE A 1 83 ? -12.211 -3.027 3.755 1.00 96.25 83 PHE A O 1
ATOM 665 N N . TYR A 1 84 ? -11.168 -1.759 5.271 1.00 96.50 84 TYR A N 1
ATOM 666 C CA . TYR A 1 84 ? -10.806 -2.881 6.139 1.00 96.50 84 TYR A CA 1
ATOM 667 C C . TYR A 1 84 ? -12.030 -3.585 6.708 1.00 96.50 84 TYR A C 1
ATOM 669 O O . TYR A 1 84 ? -12.085 -4.813 6.695 1.00 96.50 84 TYR A O 1
ATOM 677 N N . ASP A 1 85 ? -13.047 -2.839 7.129 1.00 96.88 85 ASP A N 1
ATOM 678 C CA . ASP A 1 85 ? -14.300 -3.430 7.583 1.00 96.88 85 ASP A CA 1
ATOM 679 C C . ASP A 1 85 ? -15.050 -4.170 6.457 1.00 96.88 85 ASP A C 1
ATOM 681 O O . ASP A 1 85 ? -15.618 -5.240 6.688 1.00 96.88 85 ASP A O 1
ATOM 685 N N . PHE A 1 86 ? -14.994 -3.675 5.217 1.00 96.81 86 PHE A N 1
ATOM 686 C CA . PHE A 1 86 ? -15.479 -4.419 4.050 1.00 96.81 86 PHE A CA 1
ATOM 687 C C . PHE A 1 86 ? -14.713 -5.735 3.843 1.00 96.81 86 PHE A C 1
ATOM 689 O O . PHE A 1 86 ? -15.336 -6.782 3.651 1.00 96.81 86 PHE A O 1
ATOM 696 N N . LEU A 1 87 ? -13.378 -5.728 3.919 1.00 97.19 87 LEU A N 1
ATOM 697 C CA . LEU A 1 87 ? -12.576 -6.950 3.781 1.00 97.19 87 LEU A CA 1
ATOM 698 C C . LEU A 1 87 ? -12.878 -7.959 4.895 1.00 97.19 87 LEU A C 1
ATOM 700 O O . LEU A 1 87 ? -13.079 -9.140 4.620 1.00 97.19 87 LEU A O 1
ATOM 704 N N . LEU A 1 88 ? -12.983 -7.495 6.142 1.00 97.19 88 LEU A N 1
ATOM 705 C CA . LEU A 1 88 ? -13.304 -8.331 7.301 1.00 97.19 88 LEU A CA 1
ATOM 706 C C . LEU A 1 88 ? -14.676 -9.009 7.191 1.00 97.19 88 LEU A C 1
ATOM 708 O O . LEU A 1 88 ? -14.862 -10.071 7.789 1.00 97.19 88 LEU A O 1
ATOM 712 N N . ARG A 1 89 ? -15.627 -8.412 6.466 1.00 95.94 89 ARG A N 1
ATOM 713 C CA . ARG A 1 89 ? -16.965 -8.975 6.227 1.00 95.94 89 ARG A CA 1
ATOM 714 C C . ARG A 1 89 ? -17.050 -9.838 4.969 1.00 95.94 89 ARG A C 1
ATOM 716 O O . ARG A 1 89 ? -17.895 -10.722 4.916 1.00 95.94 89 ARG A O 1
ATOM 723 N N . SER A 1 90 ? -16.209 -9.579 3.968 1.00 94.75 90 SER A N 1
ATOM 724 C CA . SER A 1 90 ? -16.307 -10.207 2.640 1.00 94.75 90 SER A CA 1
ATOM 725 C C . SER A 1 90 ? -15.303 -11.332 2.385 1.00 94.75 90 SER A C 1
ATOM 727 O O . SER A 1 90 ? -15.511 -12.117 1.463 1.00 94.75 90 SER A O 1
ATOM 729 N N . GLN A 1 91 ? -14.212 -11.409 3.151 1.00 94.62 91 GLN A N 1
ATOM 730 C CA . GLN A 1 91 ? -13.175 -12.425 2.971 1.00 94.62 91 GLN A CA 1
ATOM 731 C C . GLN A 1 91 ? -13.208 -13.474 4.083 1.00 94.62 91 GLN A C 1
ATOM 733 O O . GLN A 1 91 ? -13.434 -13.166 5.258 1.00 94.62 91 GLN A O 1
ATOM 738 N N . GLU A 1 92 ? -12.926 -14.719 3.703 1.00 94.56 92 GLU A N 1
ATOM 739 C CA . GLU A 1 92 ? -12.679 -15.803 4.647 1.00 94.56 92 GLU A CA 1
ATOM 740 C C . GLU A 1 92 ? -11.363 -15.551 5.393 1.00 94.56 92 GLU A C 1
ATOM 742 O O . GLU A 1 92 ? -10.364 -15.145 4.797 1.00 94.56 92 GLU A O 1
ATOM 747 N N . LYS A 1 93 ? -11.380 -15.735 6.716 1.00 94.56 93 LYS A N 1
ATOM 748 C CA . LYS A 1 93 ? -10.213 -15.530 7.583 1.00 94.56 93 LYS A CA 1
ATOM 749 C C . LYS A 1 93 ? -9.514 -16.871 7.844 1.00 94.56 93 LYS A C 1
ATOM 751 O O . LYS A 1 93 ? -10.218 -17.865 8.009 1.00 94.56 93 LYS A O 1
ATOM 756 N N . PRO A 1 94 ? -8.176 -16.894 8.000 1.00 94.31 94 PRO A N 1
ATOM 757 C CA . PRO A 1 94 ? -7.265 -15.745 7.983 1.00 94.31 94 PRO A CA 1
ATOM 758 C C . PRO A 1 94 ? -6.894 -15.292 6.562 1.00 94.31 94 PRO A C 1
ATOM 760 O O . PRO A 1 94 ? -6.793 -16.100 5.647 1.00 94.31 94 PRO A O 1
ATOM 763 N N . PHE A 1 95 ? -6.633 -13.993 6.399 1.00 95.31 95 PHE A N 1
ATOM 764 C CA . PHE A 1 95 ? -6.063 -13.432 5.170 1.00 95.31 95 PHE A CA 1
ATOM 765 C C . PHE A 1 95 ? -5.037 -12.335 5.481 1.00 95.31 95 PHE A C 1
ATOM 767 O O . PHE A 1 95 ? -4.992 -11.802 6.593 1.00 95.31 95 PHE A O 1
ATOM 774 N N . PHE A 1 96 ? -4.242 -11.974 4.476 1.00 96.44 96 PHE A N 1
ATOM 775 C CA . PHE A 1 96 ? -3.334 -10.831 4.511 1.00 96.44 96 PHE A CA 1
ATOM 776 C C . PHE A 1 96 ? -3.751 -9.777 3.488 1.00 96.44 96 PHE A C 1
ATOM 778 O O . PHE A 1 96 ? -4.298 -10.099 2.433 1.00 96.44 96 PHE A O 1
ATOM 785 N N . VAL A 1 97 ? -3.446 -8.518 3.787 1.00 95.88 97 VAL A N 1
ATOM 786 C CA . VAL A 1 97 ? -3.569 -7.398 2.855 1.00 95.88 97 VAL A CA 1
ATOM 787 C C . VAL A 1 97 ? -2.186 -6.872 2.534 1.00 95.88 97 VAL A C 1
ATOM 789 O O . VAL A 1 97 ? -1.459 -6.465 3.437 1.00 95.88 97 VAL A O 1
ATOM 792 N N . TYR A 1 98 ? -1.854 -6.845 1.245 1.00 95.25 98 TYR A N 1
ATOM 793 C CA . TYR A 1 98 ? -0.728 -6.074 0.739 1.00 95.25 98 TYR A CA 1
ATOM 794 C C . TYR A 1 98 ? -1.204 -4.655 0.408 1.00 95.25 98 TYR A C 1
ATOM 796 O O . TYR A 1 98 ? -1.907 -4.443 -0.581 1.00 95.25 98 TYR A O 1
ATOM 804 N N . GLN A 1 99 ? -0.851 -3.680 1.241 1.00 92.75 99 GLN A N 1
ATOM 805 C CA . GLN A 1 99 ? -1.113 -2.269 0.984 1.00 92.75 99 GLN A CA 1
ATOM 806 C C . GLN A 1 99 ? -0.016 -1.707 0.075 1.00 92.75 99 GLN A C 1
ATOM 808 O O . GLN A 1 99 ? 1.170 -1.892 0.341 1.00 92.75 99 GLN A O 1
ATOM 813 N N . SER A 1 100 ? -0.411 -0.991 -0.978 1.00 89.88 100 SER A N 1
ATOM 814 C CA . SER A 1 100 ? 0.507 -0.338 -1.911 1.00 89.88 100 SER A CA 1
ATOM 815 C C . SER A 1 100 ? -0.059 0.987 -2.402 1.00 89.88 100 SER A C 1
ATOM 817 O O . SER A 1 100 ? -1.272 1.123 -2.566 1.00 89.88 100 SER A O 1
ATOM 819 N N . THR A 1 101 ? 0.813 1.944 -2.720 1.00 85.56 101 THR A N 1
ATOM 820 C CA . THR A 1 101 ? 0.414 3.095 -3.539 1.00 85.56 101 THR A CA 1
ATOM 821 C C . THR A 1 101 ? 0.090 2.653 -4.965 1.00 85.56 101 THR A C 1
ATOM 823 O O . THR A 1 101 ? 0.720 1.734 -5.492 1.00 85.56 101 THR A O 1
ATOM 826 N N . ILE A 1 102 ? -0.864 3.330 -5.614 1.00 83.12 102 ILE A N 1
ATOM 827 C CA . ILE A 1 102 ? -1.254 3.033 -7.004 1.00 83.12 102 ILE A CA 1
ATOM 828 C C . ILE A 1 102 ? -0.098 3.251 -7.996 1.00 83.12 102 ILE A C 1
ATOM 830 O O . ILE A 1 102 ? -0.084 2.650 -9.063 1.00 83.12 102 ILE A O 1
ATOM 834 N N . THR A 1 103 ? 0.888 4.071 -7.620 1.00 82.50 103 THR A N 1
ATOM 835 C CA . THR A 1 103 ? 2.082 4.387 -8.417 1.00 82.50 103 THR A CA 1
ATOM 836 C C . THR A 1 103 ? 3.219 3.375 -8.241 1.00 82.50 103 THR A C 1
ATOM 838 O O . THR A 1 103 ? 4.327 3.590 -8.728 1.00 82.50 103 THR A O 1
ATOM 841 N N . SER A 1 104 ? 2.974 2.279 -7.525 1.00 88.38 104 SER A N 1
ATOM 842 C CA . SER A 1 104 ? 3.948 1.205 -7.350 1.00 88.38 104 SER A CA 1
ATOM 843 C C . SER A 1 104 ? 3.723 0.060 -8.323 1.00 88.38 104 SER A C 1
ATOM 845 O O . SER A 1 104 ? 2.620 -0.134 -8.821 1.00 88.38 104 SER A O 1
ATOM 847 N N . VAL A 1 105 ? 4.767 -0.730 -8.550 1.00 91.62 105 VAL A N 1
ATOM 848 C CA . VAL A 1 105 ? 4.734 -2.013 -9.251 1.00 91.62 105 VAL A CA 1
ATOM 849 C C . VAL A 1 105 ? 5.394 -3.060 -8.358 1.00 91.62 105 VAL A C 1
ATOM 851 O O . VAL A 1 105 ? 6.422 -2.790 -7.732 1.00 91.62 105 VAL A O 1
ATOM 854 N N . VAL A 1 106 ? 4.785 -4.242 -8.262 1.00 93.56 106 VAL A N 1
ATOM 855 C CA . VAL A 1 106 ? 5.150 -5.261 -7.269 1.00 93.56 106 VAL A CA 1
ATOM 856 C C . VAL A 1 106 ? 5.368 -6.616 -7.937 1.00 93.56 106 VAL A C 1
ATOM 858 O O . VAL A 1 106 ? 4.524 -7.059 -8.711 1.00 93.56 106 VAL A O 1
ATOM 861 N N . ASP A 1 107 ? 6.462 -7.310 -7.623 1.00 94.62 107 ASP A N 1
ATOM 862 C CA . ASP A 1 107 ? 6.606 -8.735 -7.943 1.00 94.62 107 ASP A CA 1
ATOM 863 C C . ASP A 1 107 ? 5.898 -9.574 -6.875 1.00 94.62 107 ASP A C 1
ATOM 865 O O . ASP A 1 107 ? 6.433 -9.827 -5.791 1.00 94.62 107 ASP A O 1
ATOM 869 N N . PHE A 1 108 ? 4.677 -10.015 -7.179 1.00 94.44 108 PHE A N 1
ATOM 870 C CA . PHE A 1 108 ? 3.878 -10.778 -6.227 1.00 94.44 108 PHE A CA 1
ATOM 871 C C . PHE A 1 108 ? 4.420 -12.174 -5.933 1.00 94.44 108 PHE A C 1
ATOM 873 O O . PHE A 1 108 ? 4.096 -12.722 -4.884 1.00 94.44 108 PHE A O 1
ATOM 880 N N . ARG A 1 109 ? 5.271 -12.742 -6.795 1.00 94.38 109 ARG A N 1
ATOM 881 C CA . ARG A 1 109 ? 5.923 -14.031 -6.507 1.00 94.38 109 ARG A CA 1
ATOM 882 C C . ARG A 1 109 ? 6.815 -13.891 -5.271 1.00 94.38 109 ARG A C 1
ATOM 884 O O . ARG A 1 109 ? 6.742 -14.705 -4.357 1.00 94.38 109 ARG A O 1
ATOM 891 N N . SER A 1 110 ? 7.554 -12.783 -5.193 1.00 93.56 110 SER A N 1
ATOM 892 C CA . SER A 1 110 ? 8.375 -12.421 -4.031 1.00 93.56 110 SER A CA 1
ATOM 893 C C . SER A 1 110 ? 7.540 -12.089 -2.804 1.00 93.56 110 SER A C 1
ATOM 895 O O . SER A 1 110 ? 7.911 -12.474 -1.700 1.00 93.56 110 SER A O 1
ATOM 897 N N . VAL A 1 111 ? 6.407 -11.401 -2.982 1.00 93.88 111 VAL A N 1
ATOM 898 C CA . VAL A 1 111 ? 5.481 -11.128 -1.872 1.00 93.88 111 VAL A CA 1
ATOM 899 C C . VAL A 1 111 ? 4.972 -12.431 -1.265 1.00 93.88 111 VAL A C 1
ATOM 901 O O . VAL A 1 111 ? 5.049 -12.580 -0.051 1.00 93.88 111 VAL A O 1
ATOM 904 N N . LEU A 1 112 ? 4.510 -13.378 -2.086 1.00 93.69 112 LEU A N 1
ATOM 905 C CA . LEU A 1 112 ? 4.015 -14.676 -1.620 1.00 93.69 112 LEU A CA 1
ATOM 906 C C . LEU A 1 112 ? 5.104 -15.458 -0.877 1.00 93.69 112 LEU A C 1
ATOM 908 O O . LEU A 1 112 ? 4.873 -15.897 0.245 1.00 93.69 112 LEU A O 1
ATOM 912 N N . ALA A 1 113 ? 6.317 -15.526 -1.431 1.00 93.75 113 ALA A N 1
ATOM 913 C CA . ALA A 1 113 ? 7.431 -16.189 -0.757 1.00 93.75 113 ALA A CA 1
ATOM 914 C C . ALA A 1 113 ? 7.805 -15.526 0.583 1.00 93.75 113 ALA A C 1
ATOM 916 O O . ALA A 1 113 ? 8.152 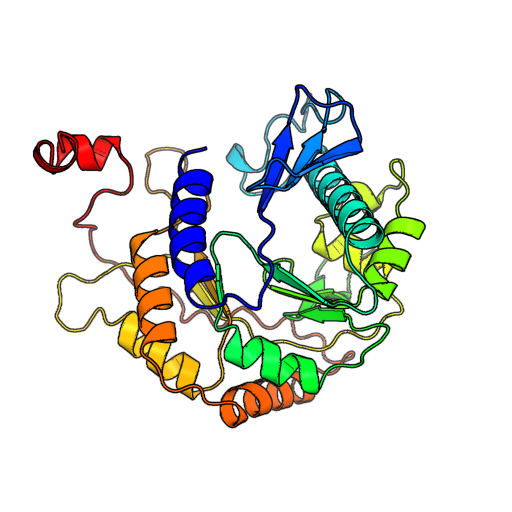-16.200 1.549 1.00 93.75 113 ALA A O 1
ATOM 917 N N . ILE A 1 114 ? 7.723 -14.195 0.670 1.00 92.81 114 ILE A N 1
ATOM 918 C CA . ILE A 1 114 ? 7.939 -13.474 1.928 1.00 92.81 114 ILE A CA 1
ATOM 919 C C . ILE A 1 114 ? 6.819 -13.761 2.921 1.00 92.81 114 ILE A C 1
ATOM 921 O O . ILE A 1 114 ? 7.117 -13.960 4.099 1.00 92.81 114 ILE A O 1
ATOM 925 N N . MET A 1 115 ? 5.564 -13.785 2.468 1.00 93.25 115 MET A N 1
ATOM 926 C CA . MET A 1 115 ? 4.399 -14.057 3.310 1.00 93.25 115 MET A CA 1
ATOM 927 C C . MET A 1 115 ? 4.506 -15.402 4.029 1.00 93.25 115 MET A C 1
ATOM 929 O O . MET A 1 115 ? 4.158 -15.460 5.205 1.00 93.25 115 MET A O 1
ATOM 933 N N . ASP A 1 116 ? 5.086 -16.423 3.395 1.00 92.88 116 ASP A N 1
ATOM 934 C CA . ASP A 1 116 ? 5.331 -17.736 4.016 1.00 92.88 116 ASP A CA 1
ATOM 935 C C . ASP A 1 116 ? 6.290 -17.674 5.223 1.00 92.88 116 ASP A C 1
ATOM 937 O O . ASP A 1 116 ? 6.345 -18.594 6.038 1.00 92.88 116 ASP A O 1
ATOM 941 N N . THR A 1 117 ? 7.035 -16.574 5.373 1.00 92.88 117 THR A N 1
ATOM 942 C CA . THR A 1 117 ? 7.967 -16.339 6.491 1.00 92.88 117 THR A CA 1
ATOM 943 C C . THR A 1 117 ? 7.447 -15.348 7.533 1.00 92.88 117 THR A C 1
ATOM 945 O O . THR A 1 117 ? 8.155 -15.041 8.497 1.00 92.88 117 THR A O 1
ATOM 948 N N . LEU A 1 118 ? 6.257 -14.781 7.323 1.00 92.75 118 LEU A N 1
ATOM 949 C CA . LEU A 1 118 ? 5.646 -13.807 8.225 1.00 92.75 118 LEU A CA 1
ATOM 950 C C . LEU A 1 118 ? 4.735 -14.508 9.243 1.00 92.75 118 LEU A C 1
ATOM 952 O O . LEU A 1 118 ? 4.184 -15.573 8.960 1.00 92.75 118 LEU A O 1
ATOM 956 N N . PRO A 1 119 ? 4.547 -13.931 10.443 1.00 93.06 119 PRO A N 1
ATOM 957 C CA . PRO A 1 119 ? 3.609 -14.490 11.404 1.00 93.06 119 PRO A CA 1
ATOM 958 C C . PRO A 1 119 ? 2.183 -14.448 10.837 1.00 93.06 119 PRO A C 1
ATOM 960 O O . PRO A 1 119 ? 1.777 -13.490 10.189 1.00 93.06 119 PRO A O 1
ATOM 963 N N . THR A 1 120 ? 1.387 -15.483 11.096 1.00 91.19 120 THR A N 1
ATOM 964 C CA . THR A 1 120 ? -0.006 -15.556 10.612 1.00 91.19 120 THR A CA 1
ATOM 965 C C . THR A 1 120 ? -0.971 -14.665 11.395 1.00 91.19 120 THR A C 1
ATOM 967 O O . THR A 1 120 ? -2.092 -14.429 10.950 1.00 91.19 120 THR A O 1
ATOM 970 N N . ARG A 1 121 ? -0.534 -14.172 12.558 1.00 93.50 121 ARG A N 1
ATOM 971 C CA . ARG A 1 121 ? -1.268 -13.290 13.470 1.00 93.50 121 ARG A CA 1
ATOM 972 C C . ARG A 1 121 ? -0.405 -12.106 13.855 1.00 93.50 121 ARG A C 1
ATOM 974 O O . ARG A 1 121 ? 0.814 -12.249 13.934 1.00 93.50 121 ARG A O 1
ATOM 981 N N . LEU A 1 122 ? -1.036 -10.970 14.133 1.00 91.75 122 LEU A N 1
ATOM 982 C CA . LEU A 1 122 ? -0.360 -9.731 14.524 1.00 91.75 122 LEU A CA 1
ATOM 983 C C . LEU A 1 122 ? 0.782 -9.334 13.568 1.00 91.75 122 LEU A C 1
ATOM 985 O O . LEU A 1 122 ? 1.740 -8.673 13.960 1.00 91.75 122 LEU A O 1
ATOM 989 N N . CYS A 1 123 ? 0.697 -9.733 12.296 1.00 95.00 123 CYS A N 1
ATOM 990 C CA . CYS A 1 123 ? 1.677 -9.354 11.290 1.00 95.00 123 CYS A CA 1
ATOM 991 C C . CYS A 1 123 ? 1.438 -7.924 10.852 1.00 95.00 123 CYS A C 1
ATOM 993 O O . CYS A 1 123 ? 0.470 -7.661 10.130 1.00 95.00 123 CYS A O 1
ATOM 995 N N . TYR A 1 124 ? 2.365 -7.053 11.234 1.00 93.25 124 TYR A N 1
ATOM 996 C CA . TYR A 1 124 ? 2.502 -5.714 10.700 1.00 93.25 124 TYR A CA 1
ATOM 997 C C . TYR A 1 124 ? 3.891 -5.561 10.094 1.00 93.25 124 TYR A C 1
ATOM 999 O O . TYR A 1 124 ? 4.909 -5.687 10.775 1.00 93.25 124 TYR A O 1
ATOM 1007 N N . SER A 1 125 ? 3.947 -5.327 8.791 1.00 91.06 125 SER A N 1
ATOM 1008 C CA . SER A 1 125 ? 5.214 -5.230 8.080 1.00 91.06 125 SER A CA 1
ATOM 1009 C C . SER A 1 125 ? 5.158 -4.166 7.000 1.00 91.06 125 SER A C 1
ATOM 1011 O O . SER A 1 125 ? 4.086 -3.877 6.475 1.00 91.06 125 SER A O 1
ATOM 1013 N N . GLY A 1 126 ? 6.308 -3.592 6.670 1.00 87.81 126 GLY A N 1
ATOM 1014 C CA . GLY A 1 126 ? 6.446 -2.530 5.678 1.00 87.81 126 GLY A CA 1
ATOM 1015 C C . GLY A 1 126 ? 7.822 -1.884 5.752 1.00 87.81 126 GLY A C 1
ATOM 1016 O O . GLY A 1 126 ? 8.662 -2.288 6.560 1.00 87.81 126 GLY A O 1
ATOM 1017 N N . MET A 1 127 ? 8.075 -0.898 4.897 1.00 81.81 127 MET A N 1
ATOM 1018 C CA . MET A 1 127 ? 9.301 -0.107 4.979 1.00 81.81 127 MET A CA 1
ATOM 1019 C C . MET A 1 127 ? 9.297 0.700 6.284 1.00 81.81 127 MET A C 1
ATOM 1021 O O . MET A 1 127 ? 8.395 1.518 6.464 1.00 81.81 127 MET A O 1
ATOM 1025 N N . PRO A 1 128 ? 10.259 0.509 7.200 1.00 72.94 128 PRO A N 1
ATOM 1026 C CA . PRO A 1 128 ? 10.232 1.222 8.462 1.00 72.94 128 PRO A CA 1
ATOM 1027 C C . PRO A 1 128 ? 10.658 2.678 8.283 1.00 72.94 128 PRO A C 1
ATOM 1029 O O . PRO A 1 128 ? 11.676 2.979 7.659 1.00 72.94 128 PRO A O 1
ATOM 1032 N N . GLY A 1 129 ? 9.883 3.569 8.885 1.00 75.56 129 GLY A N 1
ATOM 1033 C CA . GLY A 1 129 ? 10.237 4.956 9.131 1.00 75.56 129 GLY A CA 1
ATOM 1034 C C . GLY A 1 129 ? 10.295 5.228 10.629 1.00 75.56 129 GLY A C 1
ATOM 1035 O O . GLY A 1 129 ? 9.722 4.491 11.438 1.00 75.56 129 GLY A O 1
ATOM 1036 N N . ILE A 1 130 ? 11.004 6.290 11.004 1.00 74.44 130 ILE A N 1
ATOM 1037 C CA . ILE A 1 130 ? 11.021 6.805 12.371 1.00 74.44 130 ILE A CA 1
ATOM 1038 C C . ILE A 1 130 ? 10.680 8.284 12.332 1.00 74.44 130 ILE A C 1
ATOM 1040 O O . ILE A 1 130 ? 11.251 9.061 11.562 1.00 74.44 130 ILE A O 1
ATOM 1044 N N . MET A 1 131 ? 9.732 8.668 13.177 1.00 76.44 131 MET A N 1
ATOM 1045 C CA . MET A 1 131 ? 9.315 10.053 13.302 1.00 76.44 131 MET A CA 1
ATOM 1046 C C . MET A 1 131 ? 10.404 10.895 13.956 1.00 76.44 131 MET A C 1
ATOM 1048 O O . MET A 1 131 ? 10.875 10.607 15.057 1.00 76.44 131 MET A O 1
ATOM 1052 N N . THR A 1 132 ? 10.785 11.977 13.284 1.00 74.44 132 THR A N 1
ATOM 1053 C CA . THR A 1 132 ? 11.773 12.944 13.782 1.00 74.44 132 THR A CA 1
ATOM 1054 C C . THR A 1 132 ? 11.131 14.095 14.561 1.00 74.44 132 THR A C 1
ATOM 1056 O O . THR A 1 132 ? 11.808 14.744 15.360 1.00 74.44 132 THR A O 1
ATOM 1059 N N . GLY A 1 133 ? 9.825 14.306 14.387 1.00 72.62 133 GLY A N 1
ATOM 1060 C CA . GLY A 1 133 ? 9.000 15.259 15.123 1.00 72.62 133 GLY A CA 1
ATOM 1061 C C . GLY A 1 133 ? 7.524 15.158 14.712 1.00 72.62 133 GLY A C 1
ATOM 1062 O O . GLY A 1 133 ? 7.230 14.482 13.727 1.00 72.62 133 GLY A O 1
ATOM 1063 N N . PRO A 1 134 ? 6.595 15.817 15.426 1.00 76.12 134 PRO A N 1
ATOM 1064 C CA . PRO A 1 134 ? 6.802 16.674 16.602 1.00 76.12 134 PRO A CA 1
ATOM 1065 C C . PRO A 1 134 ? 7.191 15.877 17.875 1.00 76.12 134 PRO A C 1
ATOM 1067 O O . PRO A 1 134 ? 7.156 14.644 17.841 1.00 76.12 134 PRO A O 1
ATOM 1070 N N . PRO A 1 135 ? 7.654 16.534 18.965 1.00 78.44 135 PRO A N 1
ATOM 1071 C CA . PRO A 1 135 ? 8.234 15.874 20.145 1.00 78.44 135 PRO A CA 1
ATOM 1072 C C . PRO A 1 135 ? 7.378 14.764 20.761 1.00 78.44 135 PRO A C 1
ATOM 1074 O O . PRO A 1 135 ? 7.926 13.792 21.269 1.00 78.44 135 PRO A O 1
ATOM 1077 N N . GLU A 1 136 ? 6.057 14.891 20.680 1.00 81.12 136 GLU A N 1
ATOM 1078 C CA . GLU A 1 136 ? 5.074 13.979 21.267 1.00 81.12 136 GLU A CA 1
ATOM 1079 C C . GLU A 1 136 ? 5.065 12.605 20.590 1.00 81.12 136 GLU A C 1
ATOM 1081 O O . GLU A 1 136 ? 4.709 11.617 21.221 1.00 81.12 136 GLU A O 1
ATOM 1086 N N . ILE A 1 137 ? 5.464 12.536 19.315 1.00 79.69 137 ILE A N 1
ATOM 1087 C CA . ILE A 1 137 ? 5.554 11.287 18.541 1.00 79.69 137 ILE A CA 1
ATOM 1088 C C . ILE A 1 137 ? 6.974 11.022 18.037 1.00 79.69 137 ILE A C 1
ATOM 1090 O O . ILE A 1 137 ? 7.197 10.152 17.197 1.00 79.69 137 ILE A O 1
ATOM 1094 N N . LYS A 1 138 ? 7.959 11.779 18.527 1.00 80.75 138 LYS A N 1
ATOM 1095 C CA . LYS A 1 138 ? 9.359 11.607 18.149 1.00 80.75 138 LYS A CA 1
ATOM 1096 C C . LYS A 1 138 ? 9.846 10.227 18.587 1.00 80.75 138 LYS A C 1
ATOM 1098 O O . LYS A 1 138 ? 9.687 9.837 19.737 1.00 80.75 138 LYS A O 1
ATOM 1103 N N . GLY A 1 139 ? 10.490 9.510 17.672 1.00 76.06 139 GLY A N 1
ATOM 1104 C CA . GLY A 1 139 ? 10.957 8.144 17.905 1.00 76.06 139 GLY A CA 1
ATOM 1105 C C . GLY A 1 139 ? 9.907 7.069 17.623 1.00 76.06 139 GLY A C 1
ATOM 1106 O O . GLY A 1 139 ? 10.264 5.893 17.615 1.00 76.06 139 GLY A O 1
ATOM 1107 N N . LEU A 1 140 ? 8.655 7.438 17.319 1.00 81.19 140 LEU A N 1
ATOM 1108 C CA . LEU A 1 140 ? 7.650 6.478 16.873 1.00 81.19 140 LEU A CA 1
ATOM 1109 C C . LEU A 1 140 ? 8.131 5.791 15.592 1.00 81.19 140 LEU A C 1
ATOM 1111 O O . LEU A 1 140 ? 8.358 6.443 14.568 1.00 81.19 140 LEU A O 1
ATOM 1115 N N . SER A 1 141 ? 8.257 4.467 15.652 1.00 79.50 141 SER A N 1
ATOM 1116 C CA . SER A 1 141 ? 8.468 3.646 14.466 1.00 79.50 141 SER A CA 1
ATOM 1117 C C . SER A 1 141 ? 7.136 3.410 13.756 1.00 79.50 141 SER A C 1
ATOM 1119 O O . SER A 1 141 ? 6.111 3.134 14.385 1.00 79.50 141 SER A O 1
ATOM 1121 N N . PHE A 1 142 ? 7.137 3.487 12.432 1.00 83.38 142 PHE A N 1
ATOM 1122 C CA . PHE A 1 142 ? 5.965 3.241 11.599 1.00 83.38 142 PHE A CA 1
ATOM 1123 C C . PHE A 1 142 ? 6.346 2.455 10.346 1.00 83.38 142 PHE A C 1
ATOM 1125 O O . PHE A 1 142 ? 7.512 2.425 9.960 1.00 83.38 142 PHE A O 1
ATOM 1132 N N . ALA A 1 143 ? 5.367 1.808 9.716 1.00 84.75 143 ALA A N 1
ATOM 1133 C CA . ALA A 1 143 ? 5.523 1.278 8.368 1.00 84.75 143 ALA A CA 1
ATOM 1134 C C . ALA A 1 143 ? 5.055 2.354 7.382 1.00 84.75 143 ALA A C 1
ATOM 1136 O O . ALA A 1 143 ? 3.883 2.719 7.387 1.00 84.75 143 ALA A O 1
ATOM 1137 N N . CYS A 1 144 ? 5.961 2.885 6.562 1.00 81.06 144 CYS A N 1
ATOM 1138 C CA . CYS A 1 144 ? 5.651 3.909 5.570 1.00 81.06 144 CYS A CA 1
ATOM 1139 C C . CYS A 1 144 ? 4.490 3.455 4.678 1.00 81.06 144 CYS A C 1
ATOM 1141 O O . CYS A 1 144 ? 4.515 2.346 4.143 1.00 81.06 144 CYS A O 1
ATOM 1143 N N . GLY A 1 145 ? 3.527 4.342 4.408 1.00 77.56 145 GLY A N 1
ATOM 1144 C CA . GLY A 1 145 ? 2.297 4.012 3.670 1.00 77.56 145 GLY A CA 1
ATOM 1145 C C . GLY A 1 145 ? 2.480 3.546 2.216 1.00 77.56 145 GLY A C 1
ATOM 1146 O O . GLY A 1 145 ? 1.496 3.286 1.523 1.00 77.56 145 GLY A O 1
ATOM 1147 N N . THR A 1 146 ? 3.725 3.433 1.748 1.00 78.62 146 THR A N 1
ATOM 1148 C CA . THR A 1 146 ? 4.075 2.988 0.399 1.00 78.62 146 THR A CA 1
ATOM 1149 C C . THR A 1 146 ? 3.928 1.480 0.213 1.00 78.62 146 THR A C 1
ATOM 1151 O O . THR A 1 146 ? 3.461 1.054 -0.842 1.00 78.62 146 THR A O 1
ATOM 1154 N N . ASN A 1 147 ? 4.308 0.678 1.212 1.00 87.31 147 ASN A N 1
ATOM 1155 C CA . ASN A 1 147 ? 4.174 -0.773 1.170 1.00 87.31 147 ASN A CA 1
ATOM 1156 C C . ASN A 1 147 ? 3.911 -1.353 2.561 1.00 87.31 147 ASN A C 1
ATOM 1158 O O . ASN A 1 147 ? 4.517 -0.933 3.544 1.00 87.31 147 ASN A O 1
ATOM 1162 N N . GLY A 1 148 ? 3.070 -2.380 2.636 1.00 92.19 148 GLY A N 1
ATOM 1163 C CA . GLY A 1 148 ? 2.968 -3.164 3.858 1.00 92.19 148 GLY A CA 1
ATOM 1164 C C . GLY A 1 148 ? 2.149 -4.433 3.715 1.00 92.19 148 GLY A C 1
ATOM 1165 O O . GLY A 1 148 ? 1.246 -4.493 2.886 1.00 92.19 148 GLY A O 1
ATOM 1166 N N . ILE A 1 149 ? 2.469 -5.444 4.523 1.00 95.31 149 ILE A N 1
ATOM 1167 C CA . ILE A 1 149 ? 1.653 -6.656 4.672 1.00 95.31 149 ILE A CA 1
ATOM 1168 C C . ILE A 1 149 ? 1.041 -6.640 6.065 1.00 95.31 149 ILE A C 1
ATOM 1170 O O . ILE A 1 149 ? 1.766 -6.583 7.065 1.00 95.31 149 ILE A O 1
ATOM 1174 N N . ILE A 1 150 ? -0.289 -6.694 6.107 1.00 96.44 150 ILE A N 1
ATOM 1175 C CA . ILE A 1 150 ? -1.073 -6.611 7.336 1.00 96.44 150 ILE A CA 1
ATOM 1176 C C . ILE A 1 150 ? -2.005 -7.820 7.438 1.00 96.44 150 ILE A C 1
ATOM 1178 O O . ILE A 1 150 ? -2.751 -8.131 6.510 1.00 96.44 150 ILE A O 1
ATOM 1182 N N . SER A 1 151 ? -1.946 -8.516 8.568 1.00 97.38 151 SER A N 1
ATOM 1183 C CA . SER A 1 151 ? -2.821 -9.657 8.882 1.00 97.38 151 SER A CA 1
ATOM 1184 C C . SER A 1 151 ? -4.256 -9.236 9.220 1.00 97.38 151 SER A C 1
ATOM 1186 O O . SER A 1 151 ? -4.493 -8.180 9.807 1.00 97.38 151 SER A O 1
ATOM 1188 N N . SER A 1 152 ? -5.233 -10.077 8.865 1.00 97.50 152 SER A N 1
ATOM 1189 C CA . SER A 1 152 ? -6.664 -9.798 9.072 1.00 97.50 152 SER A CA 1
ATOM 1190 C C . SER A 1 152 ? -7.065 -9.532 10.532 1.00 97.50 152 SER A C 1
ATOM 1192 O O . SER A 1 152 ? -8.019 -8.795 10.767 1.00 97.50 152 SER A O 1
ATOM 1194 N N . ASP A 1 153 ? -6.353 -10.071 11.522 1.00 97.50 153 ASP A N 1
ATOM 1195 C CA . ASP A 1 153 ? -6.591 -9.764 12.936 1.00 97.50 153 ASP A CA 1
ATOM 1196 C C . ASP A 1 153 ? -6.112 -8.355 13.318 1.00 97.50 153 ASP A C 1
ATOM 1198 O O . ASP A 1 153 ? -6.794 -7.682 14.083 1.00 97.50 153 ASP A O 1
ATOM 1202 N N . LEU A 1 154 ? -5.041 -7.831 12.714 1.00 96.19 154 LEU A N 1
ATOM 1203 C CA . LEU A 1 154 ? -4.681 -6.418 12.902 1.00 96.19 154 LEU A CA 1
ATOM 1204 C C . LEU A 1 154 ? -5.641 -5.455 12.216 1.00 96.19 154 LEU A C 1
ATOM 1206 O O . LEU A 1 154 ? -5.874 -4.362 12.724 1.00 96.19 154 LEU A O 1
ATOM 1210 N N . LEU A 1 155 ? -6.225 -5.843 11.080 1.00 96.94 155 LEU A N 1
ATOM 1211 C CA . LEU A 1 155 ? -7.304 -5.063 10.466 1.00 96.94 155 LEU A CA 1
ATOM 1212 C C . LEU A 1 155 ? -8.478 -4.916 11.437 1.00 96.94 155 LEU A C 1
ATOM 1214 O O . LEU A 1 155 ? -9.060 -3.837 11.547 1.00 96.94 155 LEU A O 1
ATOM 1218 N N . LEU A 1 156 ? -8.804 -5.998 12.148 1.00 96.81 156 LEU A N 1
ATOM 1219 C CA . LEU A 1 156 ? -9.842 -6.006 13.169 1.00 96.81 156 LEU A CA 1
ATOM 1220 C C . LEU A 1 156 ? -9.480 -5.091 14.348 1.00 96.81 156 LEU A C 1
ATOM 1222 O O . LEU A 1 156 ? -10.318 -4.287 14.750 1.00 96.81 156 LEU A O 1
ATOM 1226 N N . GLU A 1 157 ? -8.244 -5.158 14.848 1.00 96.38 157 GLU A N 1
ATOM 1227 C CA . GLU A 1 157 ? -7.751 -4.263 15.906 1.00 96.38 157 GLU A CA 1
ATOM 1228 C C . GLU A 1 157 ? -7.815 -2.788 15.492 1.00 96.38 157 GLU A C 1
ATOM 1230 O O . GLU A 1 157 ? -8.412 -1.978 16.199 1.00 96.38 157 GLU A O 1
ATOM 1235 N N . MET A 1 158 ? -7.292 -2.436 14.313 1.00 95.81 158 MET A N 1
ATOM 1236 C CA . MET A 1 158 ? -7.338 -1.064 13.793 1.00 95.81 158 MET A CA 1
ATOM 1237 C C . MET A 1 158 ? -8.771 -0.547 13.658 1.00 95.81 158 MET A C 1
ATOM 1239 O O . MET A 1 158 ? -9.053 0.596 14.010 1.0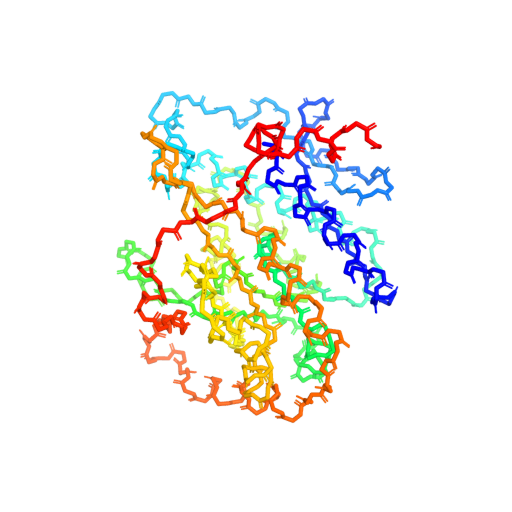0 95.81 158 MET A O 1
ATOM 1243 N N . ARG A 1 159 ? -9.695 -1.387 13.172 1.00 95.75 159 ARG A N 1
ATOM 1244 C CA . ARG A 1 159 ? -11.115 -1.034 13.085 1.00 95.75 159 ARG A CA 1
ATOM 1245 C C . ARG A 1 159 ? -11.723 -0.812 14.471 1.00 95.75 159 ARG A C 1
ATOM 1247 O O . ARG A 1 159 ? -12.469 0.142 14.650 1.00 95.75 159 ARG A O 1
ATOM 1254 N N . ASN A 1 160 ? -11.429 -1.680 15.439 1.00 95.88 160 ASN A N 1
ATOM 1255 C CA . ASN A 1 160 ? -11.986 -1.583 16.790 1.00 95.88 160 ASN A CA 1
ATOM 1256 C C . ASN A 1 160 ? -11.448 -0.366 17.563 1.00 95.88 160 ASN A C 1
ATOM 1258 O O . ASN A 1 160 ? -12.160 0.176 18.400 1.00 95.88 160 ASN A O 1
ATOM 1262 N N . ARG A 1 161 ? -10.216 0.070 17.270 1.00 94.94 161 ARG A N 1
ATOM 1263 C CA . ARG A 1 161 ? -9.566 1.248 17.874 1.00 94.94 161 ARG A CA 1
ATOM 1264 C C . ARG A 1 161 ? -9.854 2.552 17.128 1.00 94.94 161 ARG A C 1
ATOM 1266 O O . ARG A 1 161 ? -9.400 3.616 17.542 1.00 94.94 161 ARG A O 1
ATOM 1273 N N . TYR A 1 162 ? -10.560 2.490 16.000 1.00 95.50 162 TYR A N 1
ATOM 1274 C CA . TYR A 1 162 ? -10.891 3.680 15.235 1.00 95.50 162 TYR A CA 1
ATOM 1275 C C . TYR A 1 162 ? -11.986 4.493 15.931 1.00 95.50 162 TYR A C 1
ATOM 1277 O O . TYR A 1 162 ? -13.142 4.082 16.011 1.00 95.50 162 TYR A O 1
ATOM 1285 N N . GLU A 1 163 ? -11.625 5.703 16.345 1.00 93.31 163 GLU A N 1
ATOM 1286 C CA . GLU A 1 163 ? -12.540 6.686 16.911 1.00 93.31 163 GLU A CA 1
ATOM 1287 C C . GLU A 1 163 ? -12.589 7.930 16.007 1.00 93.31 163 GLU A C 1
ATOM 1289 O O . GLU A 1 163 ? -11.614 8.683 15.951 1.00 93.31 163 GLU A O 1
ATOM 1294 N N . PRO A 1 164 ? -13.708 8.204 15.303 1.00 87.94 164 PRO A N 1
ATOM 1295 C CA . PRO A 1 164 ? -13.781 9.285 14.314 1.00 87.94 164 PRO A CA 1
ATOM 1296 C C . PRO A 1 164 ? -13.475 10.693 14.838 1.00 87.94 164 PRO A C 1
ATOM 1298 O O . PRO A 1 164 ? -13.138 11.565 14.045 1.00 87.94 164 PRO A O 1
ATOM 1301 N N . GLY A 1 165 ? -13.666 10.937 16.138 1.00 86.38 165 GLY A N 1
ATOM 1302 C CA . GLY A 1 165 ? -13.405 12.231 16.779 1.00 86.38 165 GLY A CA 1
ATOM 1303 C C . GLY A 1 165 ? -12.017 12.344 17.411 1.00 86.38 165 GLY A C 1
ATOM 1304 O O . GLY A 1 165 ? -11.685 13.399 17.946 1.00 86.38 165 GLY A O 1
ATOM 1305 N N . HIS A 1 166 ? -11.216 11.277 17.384 1.00 90.75 166 HIS A N 1
ATOM 1306 C CA . HIS A 1 166 ? -9.920 11.258 18.047 1.00 90.75 166 HIS A CA 1
ATOM 1307 C C . HIS A 1 166 ? -8.884 12.078 17.272 1.00 90.75 166 HIS A C 1
ATOM 1309 O O . HIS A 1 166 ? -8.832 12.031 16.040 1.00 90.75 166 HIS A O 1
ATOM 1315 N N . ALA A 1 167 ? -8.001 12.778 17.988 1.00 88.56 167 ALA A N 1
ATOM 1316 C CA . ALA A 1 167 ? -6.996 13.661 17.391 1.00 88.56 167 ALA A CA 1
ATOM 1317 C C . ALA A 1 167 ? -6.079 12.942 16.385 1.00 88.56 167 ALA A C 1
ATOM 1319 O O . ALA A 1 167 ? -5.705 13.526 15.370 1.00 88.56 167 ALA A O 1
ATOM 1320 N N . TYR A 1 168 ? -5.776 11.661 16.625 1.00 88.69 168 TYR A N 1
ATOM 1321 C CA . TYR A 1 168 ? -4.941 10.839 15.737 1.00 88.69 168 TYR A CA 1
ATOM 1322 C C . TYR A 1 168 ? -5.524 10.642 14.339 1.00 88.69 168 TYR A C 1
ATOM 1324 O O . TYR A 1 168 ? -4.775 10.355 13.414 1.00 88.69 168 TYR A O 1
ATOM 1332 N N . THR A 1 169 ? -6.834 10.818 14.152 1.00 89.38 169 THR A N 1
ATOM 1333 C CA . THR A 1 169 ? -7.436 10.728 12.814 1.00 89.38 169 THR A CA 1
ATOM 1334 C C . THR A 1 169 ? -6.999 11.872 11.895 1.00 89.38 169 THR A C 1
ATOM 1336 O O . THR A 1 169 ? -7.102 11.737 10.684 1.00 89.38 169 THR A O 1
ATOM 1339 N N . ASN A 1 170 ? -6.454 12.965 12.442 1.00 88.06 170 ASN A N 1
ATOM 1340 C CA . ASN A 1 170 ? -5.869 14.066 11.669 1.00 88.06 170 ASN A CA 1
ATOM 1341 C C . ASN A 1 170 ? -4.454 13.777 11.154 1.00 88.06 170 ASN A C 1
ATOM 1343 O O . ASN A 1 170 ? -3.902 14.585 10.409 1.00 88.06 170 ASN A O 1
ATOM 1347 N N . LEU A 1 171 ? -3.838 12.674 11.580 1.00 88.06 171 LEU A N 1
ATOM 1348 C CA . LEU A 1 171 ? -2.471 12.333 11.209 1.00 88.06 171 LEU A CA 1
ATOM 1349 C C . LEU A 1 171 ? -2.436 11.570 9.879 1.00 88.06 171 LEU A C 1
ATOM 1351 O O . LEU A 1 171 ? -3.409 10.888 9.540 1.00 88.06 171 LEU A O 1
ATOM 1355 N N . PRO A 1 172 ? -1.308 11.624 9.145 1.00 88.19 172 PRO A N 1
ATOM 1356 C CA . PRO A 1 172 ? -1.067 10.735 8.019 1.00 88.19 172 PRO A CA 1
ATOM 1357 C C . PRO A 1 172 ? -1.371 9.279 8.374 1.00 88.19 172 PRO A C 1
ATOM 1359 O O . PRO A 1 172 ? -1.134 8.821 9.493 1.00 88.19 172 PRO A O 1
ATOM 1362 N N . GLN A 1 173 ? -1.919 8.554 7.404 1.00 91.00 173 GLN A N 1
ATOM 1363 C CA . GLN A 1 173 ? -2.495 7.229 7.613 1.00 91.00 173 GLN A CA 1
ATOM 1364 C C . GLN A 1 173 ? -1.513 6.228 8.245 1.00 91.00 173 GLN A C 1
ATOM 1366 O O . GLN A 1 173 ? -1.900 5.452 9.112 1.00 91.00 173 GLN A O 1
ATOM 1371 N N . ASP A 1 174 ? -0.251 6.238 7.828 1.00 89.94 174 ASP A N 1
ATOM 1372 C CA . ASP A 1 174 ? 0.804 5.377 8.370 1.00 89.94 174 ASP A CA 1
ATOM 1373 C C . ASP A 1 174 ? 1.190 5.729 9.815 1.00 89.94 174 ASP A C 1
ATOM 1375 O O . ASP A 1 174 ? 1.470 4.834 10.616 1.00 89.94 174 ASP A O 1
ATOM 1379 N N . LEU A 1 175 ? 1.122 7.010 10.188 1.00 89.62 175 LEU A N 1
ATOM 1380 C CA . LEU A 1 175 ? 1.309 7.450 11.574 1.00 89.62 175 LEU A CA 1
ATOM 1381 C C . LEU A 1 175 ? 0.119 7.083 12.454 1.00 89.62 175 LEU A C 1
ATOM 1383 O O . LEU A 1 175 ? 0.310 6.614 13.574 1.00 89.62 175 LEU A O 1
ATOM 1387 N N . TRP A 1 176 ? -1.103 7.232 11.939 1.00 92.75 176 TRP A N 1
ATOM 1388 C CA . TRP A 1 176 ? -2.301 6.753 12.624 1.00 92.75 176 TRP A CA 1
ATOM 1389 C C . TRP A 1 176 ? -2.212 5.244 12.895 1.00 92.75 176 TRP A C 1
ATOM 1391 O O . TRP A 1 176 ? -2.379 4.834 14.042 1.00 92.75 176 TRP A O 1
ATOM 1401 N N . GLN A 1 177 ? -1.863 4.434 11.884 1.00 93.38 177 GLN A N 1
ATOM 1402 C CA . GLN A 1 177 ? -1.652 2.988 12.040 1.00 93.38 177 GLN A CA 1
ATOM 1403 C C . GLN A 1 177 ? -0.598 2.680 13.111 1.00 93.38 177 GLN A C 1
ATOM 1405 O O . GLN A 1 177 ? -0.794 1.794 13.937 1.00 93.38 177 GLN A O 1
ATOM 1410 N N . ALA A 1 178 ? 0.519 3.411 13.112 1.00 89.50 178 ALA A N 1
ATOM 1411 C CA . ALA A 1 178 ? 1.594 3.212 14.074 1.00 89.50 178 ALA A CA 1
ATOM 1412 C C . ALA A 1 178 ? 1.199 3.548 15.518 1.00 89.50 178 ALA A C 1
ATOM 1414 O O . ALA A 1 178 ? 1.652 2.856 16.425 1.00 89.50 178 ALA A O 1
ATOM 1415 N N . LEU A 1 179 ? 0.369 4.571 15.730 1.00 90.94 179 LEU A N 1
ATOM 1416 C CA . LEU A 1 179 ? -0.117 4.947 17.060 1.00 90.94 179 LEU A CA 1
ATOM 1417 C C . LEU A 1 179 ? -1.176 3.977 17.578 1.00 90.94 179 LEU A C 1
ATOM 1419 O O . LEU A 1 179 ? -1.121 3.565 18.730 1.00 90.94 179 LEU A O 1
ATOM 1423 N N . VAL A 1 180 ? -2.133 3.575 16.736 1.00 92.06 180 VAL A N 1
ATOM 1424 C CA . VAL A 1 180 ? -3.177 2.634 17.174 1.00 92.06 180 VAL A CA 1
ATOM 1425 C C . VAL A 1 180 ? -2.658 1.205 17.319 1.00 92.06 180 VAL A C 1
ATOM 1427 O O . VAL A 1 180 ? -3.353 0.394 17.917 1.00 92.06 180 VAL A O 1
ATOM 1430 N N . LEU A 1 181 ? -1.469 0.898 16.793 1.00 90.56 181 LEU A N 1
ATOM 1431 C CA . LEU A 1 181 ? -0.768 -0.386 16.912 1.00 90.56 181 LEU A CA 1
ATOM 1432 C C . LEU A 1 181 ? 0.634 -0.203 17.520 1.00 90.56 181 LEU A C 1
ATOM 1434 O O . LEU A 1 181 ? 1.592 -0.851 17.087 1.00 90.56 181 LEU A O 1
ATOM 1438 N N . GLU A 1 182 ? 0.794 0.727 18.463 1.00 86.69 182 GLU A N 1
ATOM 1439 C CA . GLU A 1 182 ? 2.097 1.051 19.059 1.00 86.69 182 GLU A CA 1
ATOM 1440 C C . GLU A 1 182 ? 2.802 -0.206 19.584 1.00 86.69 182 GLU A C 1
ATOM 1442 O O . GLU A 1 182 ? 3.985 -0.415 19.310 1.00 86.69 182 GLU A O 1
ATOM 1447 N N . GLU A 1 183 ? 2.043 -1.093 20.225 1.00 85.56 183 GLU A N 1
ATOM 1448 C CA . GLU A 1 183 ? 2.526 -2.315 20.856 1.00 85.56 183 GLU A CA 1
ATOM 1449 C C . GLU A 1 183 ? 2.886 -3.442 19.876 1.00 85.56 183 GLU A C 1
ATOM 1451 O O . GLU A 1 183 ? 3.501 -4.432 20.275 1.00 85.56 183 GLU A O 1
ATOM 1456 N N . VAL A 1 184 ? 2.500 -3.326 18.602 1.00 87.44 184 VAL A N 1
ATOM 1457 C CA . VAL A 1 184 ? 2.696 -4.387 17.610 1.00 87.44 184 VAL A CA 1
ATOM 1458 C C . VAL A 1 184 ? 4.105 -4.294 17.011 1.00 87.44 184 VAL A C 1
ATOM 1460 O O . VAL A 1 184 ? 4.458 -3.271 16.409 1.00 87.44 184 VAL A O 1
ATOM 1463 N N . PRO A 1 185 ? 4.928 -5.357 17.104 1.00 83.50 185 PRO A N 1
ATOM 1464 C CA . PRO A 1 185 ? 6.238 -5.375 16.468 1.00 83.50 185 PRO A CA 1
ATOM 1465 C C . PRO A 1 185 ? 6.127 -5.202 14.952 1.00 83.50 185 PRO A C 1
ATOM 1467 O O . PRO A 1 185 ? 5.288 -5.821 14.298 1.00 83.50 185 PRO A O 1
ATOM 1470 N N . ARG A 1 186 ? 7.007 -4.376 14.386 1.00 84.19 186 ARG A N 1
ATOM 1471 C CA . ARG A 1 186 ? 7.044 -4.100 12.946 1.00 84.19 186 ARG A CA 1
ATOM 1472 C C . ARG A 1 186 ? 8.135 -4.930 12.287 1.00 84.19 186 ARG A C 1
ATOM 1474 O O . ARG A 1 186 ? 9.272 -4.950 12.752 1.00 84.19 186 ARG A O 1
ATOM 1481 N N . ILE A 1 187 ? 7.793 -5.586 11.185 1.00 86.69 187 ILE A N 1
ATOM 1482 C CA . ILE A 1 187 ? 8.740 -6.362 10.381 1.00 86.69 187 ILE A CA 1
ATOM 1483 C C . ILE A 1 187 ? 9.158 -5.526 9.173 1.00 86.69 187 ILE A C 1
ATOM 1485 O O . ILE A 1 187 ? 8.322 -5.104 8.372 1.00 86.69 187 ILE A O 1
ATOM 1489 N N . ALA A 1 188 ? 10.460 -5.296 9.032 1.00 81.75 188 ALA A N 1
ATOM 1490 C CA . ALA A 1 188 ? 10.999 -4.500 7.942 1.00 81.75 188 ALA A CA 1
ATOM 1491 C C . ALA A 1 188 ? 10.834 -5.212 6.592 1.00 81.75 188 ALA A C 1
ATOM 1493 O O . ALA A 1 188 ? 11.239 -6.366 6.428 1.00 81.75 188 ALA A O 1
ATOM 1494 N N . LEU A 1 189 ? 10.291 -4.498 5.609 1.00 82.56 189 LEU A N 1
ATOM 1495 C CA . LEU A 1 189 ? 10.210 -4.941 4.220 1.00 82.56 189 LEU A CA 1
ATOM 1496 C C . LEU A 1 189 ? 11.010 -4.007 3.304 1.00 82.56 189 LEU A C 1
ATOM 1498 O O . LEU A 1 189 ? 10.979 -2.792 3.505 1.00 82.56 189 LEU A O 1
ATOM 1502 N N . PRO A 1 190 ? 11.698 -4.540 2.275 1.00 74.25 190 PRO A N 1
ATOM 1503 C CA . PRO A 1 190 ? 12.402 -3.712 1.310 1.00 74.25 190 PRO A CA 1
ATOM 1504 C C . PRO A 1 190 ? 11.434 -2.898 0.462 1.00 74.25 190 PRO A C 1
ATOM 1506 O O . PRO A 1 190 ? 10.311 -3.308 0.160 1.00 74.25 190 PRO A O 1
ATOM 1509 N N . PHE A 1 191 ? 11.939 -1.757 0.019 1.00 77.06 191 PHE A N 1
ATOM 1510 C CA . PHE A 1 191 ? 11.250 -0.831 -0.852 1.00 77.06 191 PHE A CA 1
ATOM 1511 C C . PHE A 1 191 ? 12.267 -0.107 -1.741 1.00 77.06 191 PHE A C 1
ATOM 1513 O O . PHE A 1 191 ? 13.377 0.188 -1.295 1.00 77.06 191 PHE A O 1
ATOM 1520 N N . PHE A 1 192 ? 11.894 0.184 -2.987 1.00 71.19 192 PHE A N 1
ATOM 1521 C CA . PHE A 1 192 ? 12.683 1.002 -3.904 1.00 71.19 192 PHE A CA 1
ATOM 1522 C C . PHE A 1 192 ? 11.805 2.062 -4.580 1.00 71.19 192 PHE A C 1
ATOM 1524 O O . PHE A 1 192 ? 10.664 1.778 -4.946 1.00 71.19 192 PHE A O 1
ATOM 1531 N N . SER A 1 193 ? 12.337 3.274 -4.767 1.00 72.50 193 SER A N 1
ATOM 1532 C CA . SER A 1 193 ? 11.675 4.350 -5.515 1.00 72.50 193 SER A CA 1
ATOM 1533 C C . SER A 1 193 ? 12.478 4.746 -6.743 1.00 72.50 193 SER A C 1
ATOM 1535 O O . SER A 1 193 ? 13.605 5.214 -6.621 1.00 72.50 193 SER A O 1
ATOM 1537 N N . PHE A 1 194 ? 11.845 4.690 -7.907 1.00 68.94 194 PHE A N 1
ATOM 1538 C CA . PHE A 1 194 ? 12.234 5.503 -9.049 1.00 68.94 194 PHE A CA 1
ATOM 1539 C C . PHE A 1 194 ? 11.692 6.920 -8.833 1.00 68.94 194 PHE A C 1
ATOM 1541 O O . PHE A 1 194 ? 10.478 7.124 -8.859 1.00 68.94 194 PHE A O 1
ATOM 1548 N N . VAL A 1 195 ? 12.576 7.890 -8.588 1.00 68.00 195 VAL A N 1
ATOM 1549 C CA . VAL A 1 195 ? 12.214 9.306 -8.404 1.00 68.00 195 VAL A CA 1
ATOM 1550 C C . VAL A 1 195 ? 12.635 10.097 -9.635 1.00 68.00 195 VAL A C 1
ATOM 1552 O O . VAL A 1 195 ? 13.813 10.114 -9.981 1.00 68.00 195 VAL A O 1
ATOM 1555 N N . ASN A 1 196 ? 11.668 10.746 -10.282 1.00 63.22 196 ASN A N 1
ATOM 1556 C CA . ASN A 1 196 ? 11.816 11.430 -11.564 1.00 63.22 196 ASN A CA 1
ATOM 1557 C C . ASN A 1 196 ? 12.542 10.585 -12.628 1.00 63.22 196 ASN A C 1
ATOM 1559 O O . ASN A 1 196 ? 13.497 11.078 -13.237 1.00 63.22 196 ASN A O 1
ATOM 1563 N N . PRO A 1 197 ? 12.135 9.317 -12.852 1.00 60.16 197 PRO A N 1
ATOM 1564 C CA . PRO A 1 197 ? 12.746 8.510 -13.897 1.00 60.16 197 PRO A CA 1
ATOM 1565 C C . PRO A 1 197 ? 12.483 9.161 -15.260 1.00 60.16 197 PRO A C 1
ATOM 1567 O O . PRO A 1 197 ? 11.361 9.565 -15.549 1.00 60.16 197 PRO A O 1
ATOM 1570 N N . ARG A 1 198 ? 13.519 9.286 -16.090 1.00 59.41 198 ARG A N 1
ATOM 1571 C CA . ARG A 1 198 ? 13.422 9.757 -17.477 1.00 59.41 198 ARG A CA 1
ATOM 1572 C C . ARG A 1 198 ? 14.118 8.736 -18.369 1.00 59.41 198 ARG A C 1
ATOM 1574 O O . ARG A 1 198 ? 15.094 8.123 -17.949 1.00 59.41 198 ARG A O 1
ATOM 1581 N N . SER A 1 199 ? 13.623 8.550 -19.587 1.00 46.09 199 SER A N 1
ATOM 1582 C CA . SER A 1 199 ? 14.385 7.838 -20.615 1.00 46.09 199 SER A CA 1
ATOM 1583 C C . SER A 1 199 ? 15.394 8.822 -21.203 1.00 46.09 199 SER A C 1
ATOM 1585 O O . SER A 1 199 ? 14.978 9.842 -21.749 1.00 46.09 199 SER A O 1
ATOM 1587 N N . ASP A 1 200 ? 16.694 8.552 -21.084 1.00 41.34 200 ASP A N 1
ATOM 1588 C CA . ASP A 1 200 ? 17.686 9.229 -21.923 1.00 41.34 200 ASP A CA 1
ATOM 1589 C C . ASP A 1 200 ? 17.495 8.799 -23.382 1.00 41.34 200 ASP A C 1
ATOM 1591 O O . ASP A 1 200 ? 17.172 7.651 -23.677 1.00 41.34 200 ASP A O 1
ATOM 1595 N N . VAL A 1 201 ? 17.752 9.716 -24.312 1.00 43.75 201 VAL A N 1
ATOM 1596 C CA . VAL A 1 201 ? 17.735 9.482 -25.771 1.00 43.75 201 VAL A CA 1
ATOM 1597 C C . VAL A 1 201 ? 18.951 8.650 -26.234 1.00 43.75 201 VAL A C 1
ATOM 1599 O O . VAL A 1 201 ? 19.308 8.625 -27.410 1.00 43.75 201 VAL A O 1
ATOM 1602 N N . GLY A 1 202 ? 19.636 7.991 -25.297 1.00 40.62 202 GLY A N 1
ATOM 1603 C CA . GLY A 1 202 ? 20.835 7.198 -25.518 1.00 40.62 202 GLY A CA 1
ATOM 1604 C C . GLY A 1 202 ? 20.596 5.710 -25.243 1.00 40.62 202 GLY A C 1
ATOM 1605 O O . GLY A 1 202 ? 19.701 5.357 -24.478 1.00 40.62 202 GLY A O 1
ATOM 1606 N N . PRO A 1 203 ? 21.422 4.822 -25.821 1.00 37.62 203 PRO A N 1
ATOM 1607 C CA . PRO A 1 203 ? 21.315 3.364 -25.678 1.00 37.62 203 PRO A CA 1
ATOM 1608 C C . PRO A 1 203 ? 21.406 2.827 -24.232 1.00 37.62 203 PRO A C 1
ATOM 1610 O O . PRO A 1 203 ? 21.179 1.637 -24.026 1.00 37.62 203 PRO A O 1
ATOM 1613 N N . ASP A 1 204 ? 21.671 3.687 -23.241 1.00 41.00 204 ASP A N 1
ATOM 1614 C CA . ASP A 1 204 ? 21.883 3.336 -21.833 1.00 41.00 204 ASP A CA 1
ATOM 1615 C C . ASP A 1 204 ? 20.704 3.690 -20.890 1.00 41.00 204 ASP A C 1
ATOM 1617 O O . ASP A 1 204 ? 20.820 3.544 -19.672 1.00 41.00 204 ASP A O 1
ATOM 1621 N N . SER A 1 205 ? 19.528 4.099 -21.393 1.00 53.56 205 SER A N 1
ATOM 1622 C CA . SER A 1 205 ? 18.344 4.359 -20.545 1.00 53.56 205 SER A CA 1
ATOM 1623 C C . SER A 1 205 ? 17.594 3.077 -20.139 1.00 53.56 205 SER A C 1
ATOM 1625 O O . SER A 1 205 ? 16.422 2.873 -20.464 1.00 53.56 205 SER A O 1
ATOM 1627 N N . ASN A 1 206 ? 18.255 2.147 -19.456 1.00 70.00 206 ASN A N 1
ATOM 1628 C CA . ASN A 1 206 ? 17.728 0.789 -19.328 1.00 70.00 206 ASN A CA 1
ATOM 1629 C C . ASN A 1 206 ? 16.966 0.549 -18.009 1.00 70.00 206 ASN A C 1
ATOM 1631 O O . ASN A 1 206 ? 17.424 -0.188 -17.135 1.00 70.00 206 ASN A O 1
ATOM 1635 N N . VAL A 1 207 ? 15.771 1.149 -17.865 1.00 76.88 207 VAL A N 1
ATOM 1636 C CA . VAL A 1 207 ? 14.834 0.884 -16.743 1.00 76.88 207 VAL A CA 1
ATOM 1637 C C . VAL A 1 207 ? 14.628 -0.619 -16.552 1.00 76.88 207 VAL A C 1
ATOM 1639 O O . VAL A 1 207 ? 14.663 -1.106 -15.426 1.00 76.88 207 VAL A O 1
ATOM 1642 N N . ALA A 1 208 ? 14.511 -1.375 -17.646 1.00 80.88 208 ALA A N 1
ATOM 1643 C CA . ALA A 1 208 ? 14.384 -2.825 -17.605 1.00 80.88 208 ALA A CA 1
ATOM 1644 C C . ALA A 1 208 ? 15.638 -3.527 -17.048 1.00 80.88 208 ALA A C 1
ATOM 1646 O O . ALA A 1 208 ? 15.538 -4.462 -16.259 1.00 80.88 208 ALA A O 1
ATOM 1647 N N . GLU A 1 209 ? 16.849 -3.115 -17.416 1.00 80.00 209 GLU A N 1
ATOM 1648 C CA . GLU A 1 209 ? 18.080 -3.649 -16.816 1.00 80.00 209 GLU A CA 1
ATOM 1649 C C . GLU A 1 209 ? 18.231 -3.271 -15.350 1.00 80.00 209 GLU A C 1
ATOM 1651 O O . GLU A 1 209 ? 18.558 -4.140 -14.542 1.00 80.00 209 GLU A O 1
ATOM 1656 N N . MET A 1 210 ? 17.918 -2.030 -14.982 1.00 79.25 210 MET A N 1
ATOM 1657 C CA . MET A 1 210 ? 17.907 -1.607 -13.586 1.00 79.25 210 MET A CA 1
ATOM 1658 C C . MET A 1 210 ? 16.920 -2.446 -12.773 1.00 79.25 210 MET A C 1
ATOM 1660 O O . MET A 1 210 ? 17.286 -3.005 -11.741 1.00 79.25 210 MET A O 1
ATOM 1664 N N . THR A 1 211 ? 15.685 -2.599 -13.253 1.00 85.25 211 THR A N 1
ATOM 1665 C CA . THR A 1 211 ? 14.677 -3.446 -12.613 1.00 85.25 211 THR A CA 1
ATOM 1666 C C . THR A 1 211 ? 15.154 -4.895 -12.523 1.00 85.25 211 THR A C 1
ATOM 1668 O O . THR A 1 211 ? 15.052 -5.477 -11.447 1.00 85.25 211 THR A O 1
ATOM 1671 N N . ARG A 1 212 ? 15.757 -5.474 -13.5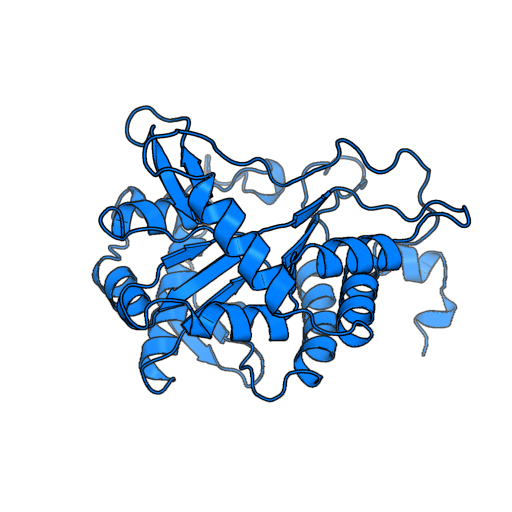76 1.00 86.62 212 ARG A N 1
ATOM 1672 C CA . ARG A 1 212 ? 16.357 -6.826 -13.522 1.00 86.62 212 ARG A CA 1
ATOM 1673 C C . ARG A 1 212 ? 17.444 -6.933 -12.456 1.00 86.62 212 ARG A C 1
ATOM 1675 O O . ARG A 1 212 ? 17.449 -7.895 -11.691 1.00 86.62 212 ARG A O 1
ATOM 1682 N N . ARG A 1 213 ? 18.342 -5.951 -12.379 1.00 82.88 213 ARG A N 1
ATOM 1683 C CA . ARG A 1 213 ? 19.416 -5.899 -11.381 1.00 82.88 213 ARG A CA 1
ATOM 1684 C C . ARG A 1 213 ? 18.846 -5.818 -9.967 1.00 82.88 213 ARG A C 1
ATOM 1686 O O . ARG A 1 213 ? 19.240 -6.588 -9.099 1.00 82.88 213 ARG A O 1
ATOM 1693 N N . LEU A 1 214 ? 17.880 -4.932 -9.740 1.00 85.19 214 LEU A N 1
ATOM 1694 C CA . LEU A 1 214 ? 17.220 -4.774 -8.445 1.00 85.19 214 LEU A CA 1
ATOM 1695 C C . LEU A 1 214 ? 16.449 -6.041 -8.037 1.00 85.19 214 LEU A C 1
ATOM 1697 O O . LEU A 1 214 ? 16.548 -6.458 -6.883 1.00 85.19 214 LEU A O 1
ATOM 1701 N N . LEU A 1 215 ? 15.758 -6.695 -8.976 1.00 87.25 215 LEU A N 1
ATOM 1702 C CA . LEU A 1 215 ? 15.117 -7.999 -8.761 1.00 87.25 215 LEU A CA 1
ATOM 1703 C C . LEU A 1 215 ? 16.142 -9.069 -8.363 1.00 87.25 215 LEU A C 1
ATOM 1705 O O . LEU A 1 215 ? 15.919 -9.796 -7.397 1.00 87.25 215 LEU A O 1
ATOM 1709 N N . ALA A 1 216 ? 17.296 -9.125 -9.036 1.00 83.38 216 ALA A N 1
ATOM 1710 C CA . ALA A 1 216 ? 18.383 -10.042 -8.688 1.00 83.38 216 ALA A CA 1
ATOM 1711 C C . ALA A 1 216 ? 18.963 -9.779 -7.283 1.00 83.38 216 ALA A C 1
ATOM 1713 O O . ALA A 1 216 ? 19.439 -10.705 -6.627 1.00 83.38 216 ALA A O 1
ATOM 1714 N N . HIS A 1 217 ? 18.877 -8.541 -6.786 1.00 80.12 217 HIS A N 1
ATOM 1715 C CA . HIS A 1 217 ? 19.243 -8.175 -5.413 1.00 80.12 217 HIS A CA 1
ATOM 1716 C C . HIS A 1 217 ? 18.121 -8.380 -4.380 1.00 80.12 217 HIS A C 1
ATOM 1718 O O . HIS A 1 217 ? 18.349 -8.163 -3.186 1.00 80.12 217 HIS A O 1
ATOM 1724 N N . GLY A 1 218 ? 16.938 -8.828 -4.812 1.00 80.12 218 GLY A N 1
ATOM 1725 C CA . GLY A 1 218 ? 15.805 -9.154 -3.948 1.00 80.12 218 GLY A CA 1
ATOM 1726 C C . GLY A 1 218 ? 14.772 -8.040 -3.778 1.00 80.12 218 GLY A C 1
ATOM 1727 O O . GLY A 1 218 ? 13.836 -8.202 -2.995 1.00 80.12 218 GLY A O 1
ATOM 1728 N N . HIS A 1 219 ? 14.906 -6.910 -4.480 1.00 86.81 219 HIS A N 1
ATOM 1729 C CA . HIS A 1 219 ? 13.857 -5.890 -4.486 1.00 86.81 219 HIS A CA 1
ATOM 1730 C C . HIS A 1 219 ? 12.633 -6.408 -5.237 1.00 86.81 219 HIS A C 1
ATOM 1732 O O . HIS A 1 219 ? 12.755 -6.963 -6.322 1.00 86.81 219 HIS A O 1
ATOM 1738 N N . TYR A 1 220 ? 11.445 -6.187 -4.680 1.00 91.25 220 TYR A N 1
ATOM 1739 C CA . TYR A 1 220 ? 10.184 -6.629 -5.285 1.00 91.25 220 TYR A CA 1
ATOM 1740 C C . TYR A 1 220 ? 9.092 -5.560 -5.283 1.00 91.25 220 TYR A C 1
ATOM 1742 O O . TYR A 1 220 ? 8.007 -5.809 -5.793 1.00 91.25 220 TYR A O 1
ATOM 1750 N N . HIS A 1 221 ? 9.346 -4.389 -4.698 1.00 91.31 221 HIS A N 1
ATOM 1751 C CA . HIS A 1 221 ? 8.426 -3.258 -4.703 1.00 91.31 221 HIS A CA 1
ATOM 1752 C C . HIS A 1 221 ? 9.139 -2.043 -5.286 1.00 91.31 221 HIS A C 1
ATOM 1754 O O . HIS A 1 221 ? 10.137 -1.583 -4.728 1.00 91.31 221 HIS A O 1
ATOM 1760 N N . PHE A 1 222 ? 8.571 -1.494 -6.356 1.00 87.88 222 PHE A N 1
ATOM 1761 C CA . PHE A 1 222 ? 9.103 -0.359 -7.100 1.00 87.88 222 PHE A CA 1
ATOM 1762 C C . PHE A 1 222 ? 8.057 0.754 -7.156 1.00 87.88 222 PHE A C 1
ATOM 1764 O O . PHE A 1 222 ? 7.100 0.655 -7.918 1.00 87.88 222 PHE A O 1
ATOM 1771 N N . ARG A 1 223 ? 8.208 1.820 -6.366 1.00 84.50 223 ARG A N 1
ATOM 1772 C CA . ARG A 1 223 ? 7.382 3.028 -6.527 1.00 84.50 223 ARG A CA 1
ATOM 1773 C C . ARG A 1 223 ? 7.937 3.882 -7.646 1.00 84.50 223 ARG A C 1
ATOM 1775 O O . ARG A 1 223 ? 9.138 4.120 -7.696 1.00 84.50 223 ARG A O 1
ATOM 1782 N N . VAL A 1 224 ? 7.057 4.391 -8.489 1.00 79.94 224 VAL A N 1
ATOM 1783 C CA . VAL A 1 224 ? 7.375 5.394 -9.499 1.00 79.94 224 VAL A CA 1
ATOM 1784 C C . VAL A 1 224 ? 6.826 6.731 -9.008 1.00 79.94 224 VAL A C 1
ATOM 1786 O O . VAL A 1 224 ? 5.640 6.844 -8.689 1.00 79.94 224 VAL A O 1
ATOM 1789 N N . LYS A 1 225 ? 7.703 7.727 -8.885 1.00 74.12 225 LYS A N 1
ATOM 1790 C CA . LYS A 1 225 ? 7.358 9.121 -8.596 1.00 74.12 225 LYS A CA 1
ATOM 1791 C C . LYS A 1 225 ? 7.877 9.996 -9.723 1.00 74.12 225 LYS A C 1
ATOM 1793 O O . LYS A 1 225 ? 9.063 9.922 -10.028 1.00 74.12 225 LYS A O 1
ATOM 1798 N N . SER A 1 226 ? 7.034 10.847 -10.285 1.00 67.25 226 SER A N 1
ATOM 1799 C CA . SER A 1 226 ? 7.457 11.904 -11.207 1.00 67.25 226 SER A CA 1
ATOM 1800 C C . SER A 1 226 ? 6.841 13.237 -10.799 1.00 67.25 226 SER A C 1
ATOM 1802 O O . SER A 1 226 ? 5.711 13.257 -10.321 1.00 67.25 226 SER A O 1
ATOM 1804 N N . ASP A 1 227 ? 7.566 14.333 -10.991 1.00 60.78 227 ASP A N 1
ATOM 1805 C CA . ASP A 1 227 ? 7.066 15.688 -10.776 1.00 60.78 227 ASP A CA 1
ATOM 1806 C C . ASP A 1 227 ? 6.445 16.203 -12.084 1.00 60.78 227 ASP A C 1
ATOM 1808 O O . ASP A 1 227 ? 7.080 16.168 -13.144 1.00 60.78 227 ASP A O 1
ATOM 1812 N N . SER A 1 228 ? 5.207 16.706 -12.047 1.00 50.97 228 SER A N 1
ATOM 1813 C CA . SER A 1 228 ? 4.608 17.311 -13.243 1.00 50.97 228 SER A CA 1
ATOM 1814 C C . SER A 1 228 ? 5.287 18.649 -13.563 1.00 50.97 228 SER A C 1
ATOM 1816 O O . SER A 1 228 ? 5.131 19.617 -12.822 1.00 50.97 228 SER A O 1
ATOM 1818 N N . ALA A 1 229 ? 5.986 18.747 -14.697 1.00 47.19 229 ALA A N 1
ATOM 1819 C CA . ALA A 1 229 ? 6.639 19.980 -15.161 1.00 47.19 229 ALA A CA 1
ATOM 1820 C C . ALA A 1 229 ? 5.667 21.048 -15.724 1.00 47.19 229 ALA A C 1
ATOM 1822 O O . ALA A 1 229 ? 6.094 21.973 -16.417 1.00 47.19 229 ALA A O 1
ATOM 1823 N N . ALA A 1 230 ? 4.360 20.937 -15.468 1.00 43.94 230 ALA A N 1
ATOM 1824 C CA . ALA A 1 230 ? 3.388 21.925 -15.923 1.00 43.94 230 ALA A CA 1
ATOM 1825 C C . ALA A 1 230 ? 3.573 23.240 -15.144 1.00 43.94 230 ALA A C 1
ATOM 1827 O O . ALA A 1 230 ? 3.529 23.261 -13.912 1.00 43.94 230 ALA A O 1
ATOM 1828 N N . ALA A 1 231 ? 3.810 24.327 -15.884 1.00 35.91 231 ALA A N 1
ATOM 1829 C CA . ALA A 1 231 ? 4.107 25.660 -15.372 1.00 35.91 231 ALA A CA 1
ATOM 1830 C C . ALA A 1 231 ? 3.187 26.059 -14.200 1.00 35.91 231 ALA A C 1
ATOM 1832 O O . ALA A 1 231 ? 1.977 26.193 -14.361 1.00 35.91 231 ALA A O 1
ATOM 1833 N N . GLY A 1 232 ? 3.782 26.249 -13.018 1.00 41.25 232 GLY A N 1
ATOM 1834 C CA . GLY A 1 232 ? 3.104 26.752 -11.818 1.00 41.25 232 GLY A CA 1
ATOM 1835 C C . GLY A 1 232 ? 2.560 25.698 -10.846 1.00 41.25 232 GLY A C 1
ATOM 1836 O O . GLY A 1 232 ? 2.184 26.072 -9.741 1.00 41.25 232 GLY A O 1
ATOM 1837 N N . LEU A 1 233 ? 2.566 24.403 -11.192 1.00 44.66 233 LEU A N 1
ATOM 1838 C CA . LEU A 1 233 ? 2.077 23.307 -10.333 1.00 44.66 233 LEU A CA 1
ATOM 1839 C C . LEU A 1 233 ? 3.172 22.258 -10.068 1.00 44.66 233 LEU A C 1
ATOM 1841 O O . LEU A 1 233 ? 2.966 21.055 -10.219 1.00 44.66 233 LEU A O 1
ATOM 1845 N N . ALA A 1 234 ? 4.352 22.720 -9.655 1.00 40.56 234 ALA A N 1
ATOM 1846 C CA . ALA A 1 234 ? 5.550 21.904 -9.418 1.00 40.56 234 ALA A CA 1
ATOM 1847 C C . ALA A 1 234 ? 5.469 20.929 -8.213 1.00 40.56 234 ALA A C 1
ATOM 1849 O O . ALA A 1 234 ? 6.503 20.465 -7.747 1.00 40.56 234 ALA A O 1
ATOM 1850 N N . ALA A 1 235 ? 4.280 20.622 -7.683 1.00 45.91 235 ALA A N 1
ATOM 1851 C CA . ALA A 1 235 ? 4.111 19.875 -6.427 1.00 45.91 235 ALA A CA 1
ATOM 1852 C C . ALA A 1 235 ? 3.375 18.530 -6.564 1.00 45.91 235 ALA A C 1
ATOM 1854 O O . ALA A 1 235 ? 3.140 17.848 -5.566 1.00 45.91 235 ALA A O 1
ATOM 1855 N N . ARG A 1 236 ? 2.971 18.129 -7.775 1.00 50.06 236 ARG A N 1
ATOM 1856 C CA . ARG A 1 236 ? 2.183 16.906 -7.954 1.00 50.06 236 ARG A CA 1
ATOM 1857 C C . ARG A 1 236 ? 3.082 15.683 -8.129 1.00 50.06 236 ARG A C 1
ATOM 1859 O O . ARG A 1 236 ? 3.848 15.635 -9.086 1.00 50.06 236 ARG A O 1
ATOM 1866 N N . GLU A 1 237 ? 2.875 14.662 -7.287 1.00 51.53 237 GLU A N 1
ATOM 1867 C CA . GLU A 1 237 ? 3.209 13.275 -7.637 1.00 51.53 237 GLU A CA 1
ATOM 1868 C C . GLU A 1 237 ? 2.364 12.885 -8.863 1.00 51.53 237 GLU A C 1
ATOM 1870 O O . GLU A 1 237 ? 1.172 12.574 -8.764 1.00 51.53 237 GLU A O 1
ATOM 1875 N N . ASP A 1 238 ? 2.965 12.983 -10.041 1.00 58.81 238 ASP A N 1
ATOM 1876 C CA . ASP A 1 238 ? 2.465 12.380 -11.264 1.00 58.81 238 ASP A CA 1
ATOM 1877 C C . ASP A 1 238 ? 3.030 10.963 -11.395 1.00 58.81 238 ASP A C 1
ATOM 1879 O O . ASP A 1 238 ? 4.013 10.580 -10.743 1.00 58.81 238 ASP A O 1
ATOM 1883 N N . ILE A 1 239 ? 2.392 10.176 -12.245 1.00 64.12 239 ILE A N 1
ATOM 1884 C CA . ILE A 1 239 ? 2.902 8.874 -12.653 1.00 64.12 239 ILE A CA 1
ATOM 1885 C C . ILE A 1 239 ? 3.539 9.001 -14.023 1.00 64.12 239 ILE A C 1
ATOM 1887 O O . ILE A 1 239 ? 3.036 9.729 -14.876 1.00 64.12 239 ILE A O 1
ATOM 1891 N N . ASP A 1 240 ? 4.560 8.187 -14.257 1.00 71.38 240 ASP A N 1
ATOM 1892 C CA . ASP A 1 240 ? 4.981 7.841 -15.604 1.00 71.38 240 ASP A CA 1
ATOM 1893 C C . ASP A 1 240 ? 4.429 6.436 -15.930 1.00 71.38 240 ASP A C 1
ATOM 1895 O O . ASP A 1 240 ? 4.974 5.429 -15.456 1.00 71.38 240 ASP A O 1
ATOM 1899 N N . PRO A 1 241 ? 3.311 6.337 -16.683 1.00 73.06 241 PRO A N 1
ATOM 1900 C CA . PRO A 1 241 ? 2.702 5.057 -17.035 1.00 73.06 241 PRO A CA 1
ATOM 1901 C C . PRO A 1 241 ? 3.642 4.161 -17.850 1.00 73.06 241 PRO A C 1
ATOM 1903 O O . PRO A 1 241 ? 3.551 2.938 -17.756 1.00 73.06 241 PRO A O 1
ATOM 1906 N N . TRP A 1 242 ? 4.549 4.744 -18.639 1.00 75.38 242 TRP A N 1
ATOM 1907 C CA . TRP A 1 242 ? 5.484 3.977 -19.455 1.00 75.38 242 TRP A CA 1
ATOM 1908 C C . TRP A 1 242 ? 6.548 3.318 -18.580 1.00 75.38 242 TRP A C 1
ATOM 1910 O O . TRP A 1 242 ? 6.771 2.115 -18.698 1.00 75.38 242 TRP A O 1
ATOM 1920 N N . ILE A 1 243 ? 7.109 4.055 -17.618 1.00 79.50 243 ILE A N 1
ATOM 1921 C CA . ILE A 1 243 ? 8.044 3.487 -16.637 1.00 79.50 243 ILE A CA 1
ATOM 1922 C C . ILE A 1 243 ? 7.371 2.366 -15.843 1.00 79.50 243 ILE A C 1
ATOM 1924 O O . ILE A 1 243 ? 7.951 1.294 -15.681 1.00 79.50 243 ILE A O 1
ATOM 1928 N N . MET A 1 244 ? 6.130 2.569 -15.386 1.00 85.25 244 MET A N 1
ATOM 1929 C CA . MET A 1 244 ? 5.377 1.509 -14.708 1.00 85.25 244 MET A CA 1
ATOM 1930 C C . MET A 1 244 ? 5.203 0.272 -15.601 1.00 85.25 244 MET A C 1
ATOM 1932 O O . MET A 1 244 ? 5.446 -0.844 -15.141 1.00 85.25 244 MET A O 1
ATOM 1936 N N . LEU A 1 245 ? 4.820 0.452 -16.869 1.00 84.81 245 LEU A N 1
ATOM 1937 C CA . LEU A 1 245 ? 4.651 -0.643 -17.822 1.00 84.81 245 LEU A CA 1
ATOM 1938 C C . LEU A 1 245 ? 5.966 -1.396 -18.079 1.00 84.81 245 LEU A C 1
ATOM 1940 O O . LEU A 1 245 ? 5.962 -2.626 -18.109 1.00 84.81 245 LEU A O 1
ATOM 1944 N N . GLU A 1 246 ? 7.087 -0.695 -18.235 1.00 85.50 246 GLU A N 1
ATOM 1945 C CA . GLU A 1 246 ? 8.395 -1.325 -18.438 1.00 85.50 246 GLU A CA 1
ATOM 1946 C C . GLU A 1 246 ? 8.852 -2.106 -17.201 1.00 85.50 246 GLU A C 1
ATOM 1948 O O . GLU A 1 246 ? 9.330 -3.237 -17.328 1.00 85.50 246 GLU A O 1
ATOM 1953 N N . VAL A 1 247 ? 8.614 -1.586 -15.991 1.00 90.12 247 VAL A N 1
ATOM 1954 C CA . VAL A 1 247 ? 8.852 -2.334 -14.745 1.00 90.12 247 VAL A CA 1
ATOM 1955 C C . VAL A 1 247 ? 7.964 -3.585 -14.689 1.00 90.12 247 VAL A C 1
ATOM 1957 O O . VAL A 1 247 ? 8.468 -4.672 -14.403 1.00 90.12 247 VAL A O 1
ATOM 1960 N N . MET A 1 248 ? 6.669 -3.472 -15.015 1.00 93.25 248 MET A N 1
ATOM 1961 C CA . MET A 1 248 ? 5.728 -4.603 -15.059 1.00 93.25 248 MET A CA 1
ATOM 1962 C C . MET A 1 248 ? 6.188 -5.689 -16.039 1.00 93.25 248 MET A C 1
ATOM 1964 O O . MET A 1 248 ? 6.316 -6.850 -15.652 1.00 93.25 248 MET A O 1
ATOM 1968 N N . LYS A 1 249 ? 6.483 -5.322 -17.293 1.00 91.25 249 LYS A N 1
ATOM 1969 C CA . LYS A 1 249 ? 6.986 -6.250 -18.320 1.00 91.25 249 LYS A CA 1
ATOM 1970 C C . LYS A 1 249 ? 8.276 -6.926 -17.876 1.00 91.25 249 LYS A C 1
ATOM 1972 O O . LYS A 1 249 ? 8.430 -8.132 -18.050 1.00 91.25 249 LYS A O 1
ATOM 1977 N N . THR A 1 250 ? 9.182 -6.159 -17.275 1.00 92.19 250 THR A N 1
ATOM 1978 C CA . THR A 1 250 ? 10.460 -6.680 -16.796 1.00 92.19 250 THR A CA 1
ATOM 1979 C C . THR A 1 250 ? 10.269 -7.724 -15.703 1.00 92.19 250 THR A C 1
ATOM 1981 O O . THR A 1 250 ? 10.897 -8.777 -15.769 1.00 92.19 250 THR A O 1
ATOM 1984 N N . ILE A 1 251 ? 9.386 -7.473 -14.731 1.00 95.19 251 ILE A N 1
ATOM 1985 C CA . ILE A 1 251 ? 9.059 -8.452 -13.686 1.00 95.19 251 ILE A CA 1
ATOM 1986 C C . ILE A 1 251 ? 8.467 -9.722 -14.306 1.00 95.19 251 ILE A C 1
ATOM 1988 O O . ILE A 1 251 ? 8.875 -10.828 -13.953 1.00 95.19 251 ILE A O 1
ATOM 1992 N N . LEU A 1 252 ? 7.532 -9.590 -15.250 1.00 94.69 252 LEU A N 1
ATOM 1993 C CA . LEU A 1 252 ? 6.907 -10.745 -15.902 1.00 94.69 252 LEU A CA 1
ATOM 1994 C C . LEU A 1 252 ? 7.912 -11.574 -16.716 1.00 94.69 252 LEU A C 1
ATOM 1996 O O . LEU A 1 252 ? 7.811 -12.799 -16.739 1.00 94.69 252 LEU A O 1
ATOM 2000 N N . ALA A 1 253 ? 8.889 -10.923 -17.351 1.00 93.75 253 ALA A N 1
ATOM 2001 C CA . ALA A 1 253 ? 9.935 -11.579 -18.131 1.00 93.75 253 ALA A CA 1
ATOM 2002 C C . ALA A 1 253 ? 11.094 -12.128 -17.277 1.00 93.75 253 ALA A C 1
ATOM 2004 O O . ALA A 1 253 ? 11.879 -12.946 -17.761 1.00 93.75 253 ALA A O 1
ATOM 2005 N N . SER A 1 254 ? 11.244 -11.684 -16.025 1.00 91.75 254 SER A N 1
ATOM 2006 C CA . SER A 1 254 ? 12.347 -12.105 -15.165 1.00 91.75 254 SER A CA 1
ATOM 2007 C C . SER A 1 254 ? 12.096 -13.470 -14.529 1.00 91.75 254 SER A C 1
ATOM 2009 O O . SER A 1 254 ? 10.976 -13.811 -14.129 1.00 91.75 254 SER A O 1
ATOM 2011 N N . GLN A 1 255 ? 13.181 -14.221 -14.326 1.00 87.75 255 GLN A N 1
ATOM 2012 C CA . GLN A 1 255 ? 13.163 -15.351 -13.403 1.00 87.75 255 GLN A CA 1
ATOM 2013 C C . GLN A 1 255 ? 12.962 -14.840 -11.973 1.00 87.75 255 GLN A C 1
ATOM 2015 O O . GLN A 1 255 ? 13.555 -13.841 -11.564 1.00 87.75 255 GLN A O 1
ATOM 2020 N N . HIS A 1 256 ? 12.095 -15.515 -11.225 1.00 86.31 256 HIS A N 1
ATOM 2021 C CA . HIS A 1 256 ? 11.839 -15.190 -9.830 1.00 86.31 256 HIS A CA 1
ATOM 2022 C C . HIS A 1 256 ? 12.948 -15.774 -8.945 1.00 86.31 256 HIS A C 1
ATOM 2024 O O . HIS A 1 256 ? 13.217 -16.971 -9.012 1.00 86.31 256 HIS A O 1
ATOM 2030 N N . SER A 1 257 ? 13.572 -14.935 -8.113 1.00 87.25 257 SER A N 1
ATOM 2031 C CA . SER A 1 257 ? 14.591 -15.357 -7.146 1.00 87.25 257 SER A CA 1
ATOM 2032 C C . SER A 1 257 ? 14.072 -15.197 -5.719 1.00 87.25 257 SER A C 1
ATOM 2034 O O . SER A 1 257 ? 14.198 -14.135 -5.103 1.00 87.25 257 SER A O 1
ATOM 2036 N N . THR A 1 258 ? 13.466 -16.264 -5.196 1.00 91.19 258 THR A N 1
ATOM 2037 C CA . THR A 1 258 ? 12.959 -16.325 -3.819 1.00 91.19 258 THR A CA 1
ATOM 2038 C C . THR A 1 258 ? 14.065 -16.051 -2.800 1.00 91.19 258 THR A C 1
ATOM 2040 O O . THR A 1 258 ? 13.900 -15.200 -1.925 1.00 91.19 258 THR A O 1
ATOM 2043 N N . ASP A 1 259 ? 15.224 -16.693 -2.963 1.00 92.12 259 ASP A N 1
ATOM 2044 C CA . ASP A 1 259 ? 16.359 -16.568 -2.044 1.00 92.12 259 ASP A CA 1
ATOM 2045 C C . ASP A 1 259 ? 16.885 -15.131 -1.959 1.00 92.12 259 ASP A C 1
ATOM 2047 O O . ASP A 1 259 ? 17.226 -14.650 -0.877 1.00 92.12 259 ASP A O 1
ATOM 2051 N N . ALA A 1 260 ? 16.910 -14.405 -3.083 1.00 86.19 260 ALA A N 1
ATOM 2052 C CA . ALA A 1 260 ? 17.334 -13.009 -3.090 1.00 86.19 260 ALA A CA 1
ATOM 2053 C C . ALA A 1 260 ? 16.365 -12.123 -2.292 1.00 86.19 260 ALA A C 1
ATOM 2055 O O . ALA A 1 260 ? 16.811 -11.302 -1.483 1.00 86.19 260 ALA A O 1
ATOM 2056 N N . ALA A 1 261 ? 15.053 -12.305 -2.485 1.00 88.94 261 ALA A N 1
ATOM 2057 C CA . ALA A 1 261 ? 14.021 -11.543 -1.783 1.00 88.94 261 ALA A CA 1
ATOM 2058 C C . ALA A 1 261 ? 14.031 -11.816 -0.269 1.00 88.94 261 ALA A C 1
ATOM 2060 O O . ALA A 1 261 ? 14.029 -10.874 0.532 1.00 88.94 261 ALA A O 1
ATOM 2061 N N . LEU A 1 262 ? 14.114 -13.090 0.128 1.00 90.94 262 LEU A N 1
ATOM 2062 C CA . LEU A 1 262 ? 14.224 -13.492 1.532 1.00 90.94 262 LEU A CA 1
ATOM 2063 C C . LEU A 1 262 ? 15.523 -12.978 2.160 1.00 90.94 262 LEU A C 1
ATOM 2065 O O . LEU A 1 262 ? 15.494 -12.359 3.225 1.00 90.94 262 LEU A O 1
ATOM 2069 N N . GLY A 1 263 ? 16.650 -13.124 1.460 1.00 83.25 263 GLY A N 1
ATOM 2070 C CA . GLY A 1 263 ? 17.942 -12.624 1.914 1.00 83.25 263 GLY A CA 1
ATOM 2071 C C . GLY A 1 263 ? 17.960 -11.104 2.104 1.00 83.25 263 GLY A C 1
ATOM 2072 O O . GLY A 1 263 ? 18.543 -10.615 3.073 1.00 83.25 263 GLY A O 1
ATOM 2073 N N . LEU A 1 264 ? 17.308 -10.332 1.225 1.00 83.44 264 LEU A N 1
ATOM 2074 C CA . LEU A 1 264 ? 17.185 -8.881 1.395 1.00 83.44 264 LEU A CA 1
ATOM 2075 C C . LEU A 1 264 ? 16.323 -8.523 2.612 1.00 83.44 264 LEU A C 1
ATOM 2077 O O . LEU A 1 264 ? 16.743 -7.685 3.412 1.00 83.44 264 LEU A O 1
ATOM 2081 N N . LYS A 1 265 ? 15.170 -9.181 2.798 1.00 85.19 265 LYS A N 1
ATOM 2082 C CA . LYS A 1 265 ? 14.329 -9.023 3.999 1.00 85.19 265 LYS A CA 1
ATOM 2083 C C . LYS A 1 265 ? 15.129 -9.284 5.279 1.00 85.19 265 LYS A C 1
ATOM 2085 O O . LYS A 1 265 ? 15.065 -8.490 6.217 1.00 85.19 265 LYS A O 1
ATOM 2090 N N . GLU A 1 266 ? 15.896 -10.369 5.329 1.00 83.31 266 GLU A N 1
ATOM 2091 C CA . GLU A 1 266 ? 16.704 -10.721 6.501 1.00 83.31 266 GLU A CA 1
ATOM 2092 C C . GLU A 1 266 ? 17.836 -9.730 6.767 1.00 83.31 266 GLU A C 1
ATOM 2094 O O . GLU A 1 266 ? 18.121 -9.422 7.925 1.00 83.31 266 GLU A O 1
ATOM 2099 N N . ARG A 1 267 ? 18.506 -9.236 5.717 1.00 77.56 267 ARG A N 1
ATOM 2100 C CA . ARG A 1 267 ? 19.526 -8.186 5.860 1.00 77.56 267 ARG A CA 1
ATOM 2101 C C . ARG A 1 267 ? 18.909 -6.925 6.451 1.00 77.56 267 ARG A C 1
ATOM 2103 O O . ARG A 1 267 ? 19.417 -6.433 7.449 1.00 77.56 267 ARG A O 1
ATOM 2110 N N . LEU A 1 268 ? 17.783 -6.467 5.903 1.00 75.50 268 LEU A N 1
ATOM 2111 C CA . LEU A 1 268 ? 17.071 -5.296 6.416 1.00 75.50 268 LEU A CA 1
ATOM 2112 C C . LEU A 1 268 ? 16.642 -5.475 7.868 1.00 75.50 268 LEU A C 1
ATOM 2114 O O . LEU A 1 268 ? 16.938 -4.626 8.699 1.00 75.50 268 LEU A O 1
ATOM 2118 N N . THR A 1 269 ? 16.015 -6.605 8.187 1.00 73.19 269 THR A N 1
ATOM 2119 C CA . THR A 1 269 ? 15.566 -6.905 9.553 1.00 73.19 269 THR A CA 1
ATOM 2120 C C . THR A 1 269 ? 16.731 -6.908 10.548 1.00 73.19 269 THR A C 1
ATOM 2122 O O . THR A 1 269 ? 16.573 -6.443 11.667 1.00 73.19 269 THR A O 1
ATOM 2125 N N . ARG A 1 270 ? 17.919 -7.389 10.155 1.00 68.62 270 ARG A N 1
ATOM 2126 C CA . ARG A 1 270 ? 19.119 -7.360 11.011 1.00 68.62 270 ARG A CA 1
ATOM 2127 C C . ARG A 1 270 ? 19.741 -5.970 11.139 1.00 68.62 270 ARG A C 1
ATOM 2129 O O . ARG A 1 270 ? 20.282 -5.647 12.192 1.00 68.62 270 ARG A O 1
ATOM 2136 N N . SER A 1 271 ? 19.703 -5.170 10.077 1.00 61.94 271 SER A N 1
ATOM 2137 C CA . SER A 1 271 ? 20.229 -3.800 10.071 1.00 61.94 271 SER A CA 1
ATOM 2138 C C . SER A 1 271 ? 19.357 -2.836 10.879 1.00 61.94 271 SER A C 1
ATOM 2140 O O . SER A 1 271 ? 19.855 -1.850 11.421 1.00 61.94 271 SER A O 1
ATOM 2142 N N . LEU A 1 272 ? 18.067 -3.136 10.994 1.00 60.44 272 LEU A N 1
ATOM 2143 C CA . LEU A 1 272 ? 17.080 -2.322 11.687 1.00 60.44 272 LEU A CA 1
ATOM 2144 C C . LEU A 1 272 ? 16.832 -2.896 13.085 1.00 60.44 272 LEU A C 1
ATOM 2146 O O . LEU A 1 272 ? 16.106 -3.867 13.265 1.00 60.44 272 LEU A O 1
ATOM 2150 N N . ASN A 1 273 ? 17.455 -2.290 14.093 1.00 48.69 273 ASN A N 1
ATOM 2151 C CA . ASN A 1 273 ? 17.151 -2.551 15.494 1.00 48.69 273 ASN A CA 1
ATOM 2152 C C . ASN A 1 273 ? 15.990 -1.618 15.888 1.00 48.69 273 ASN A C 1
ATOM 2154 O O . ASN A 1 273 ? 16.064 -0.422 15.608 1.00 48.69 273 ASN A O 1
ATOM 2158 N N . PRO A 1 274 ? 14.946 -2.080 16.592 1.00 43.62 274 PRO A N 1
ATOM 2159 C CA . PRO A 1 274 ? 13.938 -1.175 17.155 1.00 43.62 274 PRO A CA 1
ATOM 2160 C C . PRO A 1 274 ? 14.537 -0.017 17.989 1.00 43.62 274 PRO A C 1
ATOM 2162 O O . PRO A 1 274 ? 13.892 1.013 18.148 1.00 43.62 274 PRO A O 1
ATOM 2165 N N . ASN A 1 275 ? 15.791 -0.140 18.448 1.00 36.66 275 ASN A N 1
ATOM 2166 C CA . ASN A 1 275 ? 16.517 0.877 19.211 1.00 36.66 275 ASN A CA 1
ATOM 2167 C C . ASN A 1 275 ? 17.511 1.741 18.407 1.00 36.66 275 ASN A C 1
ATOM 2169 O O . ASN A 1 275 ? 18.107 2.641 18.996 1.00 36.66 275 ASN A O 1
ATOM 2173 N N . ASN A 1 276 ? 17.769 1.483 17.116 1.00 39.28 276 ASN A N 1
ATOM 2174 C CA . ASN A 1 276 ? 18.864 2.159 16.393 1.00 39.28 276 ASN A CA 1
ATOM 2175 C C . ASN A 1 276 ? 18.449 3.348 15.514 1.00 39.28 276 ASN A C 1
ATOM 2177 O O . ASN A 1 276 ? 19.311 3.922 14.857 1.00 39.28 276 ASN A O 1
ATOM 2181 N N . GLY A 1 277 ? 17.191 3.800 15.568 1.00 32.41 277 GLY A N 1
ATOM 2182 C CA . GLY A 1 277 ? 16.846 5.175 15.178 1.00 32.41 277 GLY A CA 1
ATOM 2183 C C . GLY A 1 277 ? 17.038 5.532 13.696 1.00 32.41 277 GLY A C 1
ATOM 2184 O O . GLY A 1 277 ? 16.892 6.699 13.337 1.00 32.41 277 GLY A O 1
ATOM 2185 N N . GLN A 1 278 ? 17.361 4.570 12.828 1.00 33.66 278 GLN A N 1
ATOM 2186 C CA . GLN A 1 278 ? 17.627 4.837 11.420 1.00 33.66 278 GLN A CA 1
ATOM 2187 C C . GLN A 1 278 ? 16.340 4.738 10.602 1.00 33.66 278 GLN A C 1
ATOM 2189 O O . GLN A 1 278 ? 15.864 3.650 10.283 1.00 33.66 278 GLN A O 1
ATOM 2194 N N . THR A 1 279 ? 15.804 5.894 10.209 1.00 39.44 279 THR A N 1
ATOM 2195 C CA . THR A 1 279 ? 14.951 5.975 9.022 1.00 39.44 279 THR A CA 1
ATOM 2196 C C . THR A 1 279 ? 15.822 5.592 7.839 1.00 39.44 279 THR A C 1
ATOM 2198 O O . THR A 1 279 ? 16.722 6.341 7.460 1.00 39.44 279 THR A O 1
ATOM 2201 N N . MET A 1 280 ? 15.583 4.418 7.261 1.00 38.44 280 MET A N 1
ATOM 2202 C CA . MET A 1 280 ? 16.153 4.133 5.958 1.00 38.44 280 MET A CA 1
ATOM 2203 C C . MET A 1 280 ? 15.510 5.110 4.976 1.00 38.44 280 MET A C 1
ATOM 2205 O O . MET A 1 280 ? 14.297 5.078 4.752 1.00 38.44 280 MET A O 1
ATOM 2209 N N . THR A 1 281 ? 16.307 5.999 4.392 1.00 34.84 281 THR A N 1
ATOM 2210 C CA . THR A 1 281 ? 15.876 6.670 3.173 1.00 34.84 281 THR A CA 1
ATOM 2211 C C . THR A 1 281 ? 15.570 5.584 2.146 1.00 34.84 281 THR A C 1
ATOM 2213 O O . THR A 1 281 ? 16.237 4.544 2.101 1.00 34.84 281 THR A O 1
ATOM 2216 N N . ALA A 1 282 ? 14.518 5.778 1.344 1.00 38.97 282 ALA A N 1
ATOM 2217 C CA . ALA A 1 282 ? 14.370 4.973 0.139 1.00 38.97 282 ALA A CA 1
ATOM 2218 C C . ALA A 1 282 ? 15.726 4.997 -0.571 1.00 38.97 282 ALA A C 1
ATOM 2220 O O . ALA A 1 282 ? 16.325 6.070 -0.658 1.00 38.97 282 ALA A O 1
ATOM 2221 N N . TYR A 1 283 ? 16.228 3.839 -1.005 1.00 36.19 283 TYR A N 1
ATOM 2222 C CA . TYR A 1 283 ? 17.436 3.803 -1.818 1.00 36.19 283 TYR A CA 1
ATOM 2223 C C . TYR A 1 283 ? 17.134 4.641 -3.063 1.00 36.19 283 TYR A C 1
ATOM 2225 O O . TYR A 1 283 ? 16.393 4.219 -3.946 1.00 36.19 283 TYR A O 1
ATOM 2233 N N . GLY A 1 284 ? 17.584 5.886 -3.041 1.00 39.31 284 GLY A N 1
ATOM 2234 C CA . GLY A 1 284 ? 17.472 6.836 -4.119 1.00 39.31 284 GLY A CA 1
ATOM 2235 C C . GLY A 1 284 ? 18.901 7.143 -4.474 1.00 39.31 284 GLY A C 1
ATOM 2236 O O . GLY A 1 284 ? 19.575 7.825 -3.706 1.00 39.31 284 GLY A O 1
ATOM 2237 N N . GLU A 1 285 ? 19.394 6.602 -5.586 1.00 39.66 285 GLU A N 1
ATOM 2238 C CA . GLU A 1 285 ? 20.587 7.217 -6.154 1.00 39.66 285 GLU A CA 1
ATOM 2239 C C . GLU A 1 285 ? 20.148 8.636 -6.540 1.00 39.66 285 GLU A C 1
ATOM 2241 O O . GLU A 1 285 ? 19.150 8.846 -7.238 1.00 39.66 285 GLU A O 1
ATOM 2246 N N . GLU A 1 286 ? 20.773 9.618 -5.895 1.00 34.22 286 GLU A N 1
ATOM 2247 C CA . GLU A 1 286 ? 20.361 11.010 -5.965 1.00 34.22 286 GLU A CA 1
ATOM 2248 C C . GLU A 1 286 ? 20.428 11.482 -7.420 1.00 34.22 286 GLU A C 1
ATOM 2250 O O . GLU A 1 286 ? 21.500 11.571 -8.007 1.00 34.22 286 GLU A O 1
ATOM 2255 N N . LYS A 1 287 ? 19.255 11.818 -7.972 1.00 39.03 287 LYS A N 1
ATOM 2256 C CA . LYS A 1 287 ? 19.045 12.421 -9.299 1.00 39.03 287 LYS A CA 1
ATOM 2257 C C . LYS A 1 287 ? 19.489 11.532 -10.457 1.00 39.03 287 LYS A C 1
ATOM 2259 O O . LYS A 1 287 ? 20.573 11.679 -11.008 1.00 39.03 287 LYS A O 1
ATOM 2264 N N . PHE A 1 288 ? 18.569 10.689 -10.907 1.00 43.19 288 PHE A N 1
ATOM 2265 C CA . PHE A 1 288 ? 18.861 9.794 -12.012 1.00 43.19 288 PHE A CA 1
ATOM 2266 C C . PHE A 1 288 ? 18.946 10.463 -13.395 1.00 43.19 288 PHE A C 1
ATOM 2268 O O . PHE A 1 288 ? 19.575 9.860 -14.250 1.00 43.19 288 PHE A O 1
ATOM 2275 N N . PHE A 1 289 ? 18.398 11.666 -13.657 1.00 44.78 289 PHE A N 1
ATOM 2276 C CA . PHE A 1 289 ? 18.403 12.226 -15.028 1.00 44.78 289 PHE A CA 1
ATOM 2277 C C . PHE A 1 289 ? 18.307 13.768 -15.107 1.00 44.78 289 PHE A C 1
ATOM 2279 O O . PHE A 1 289 ? 17.463 14.381 -14.450 1.00 44.78 289 PHE A O 1
ATOM 2286 N N . THR A 1 290 ? 19.110 14.397 -15.982 1.00 34.34 290 THR A N 1
ATOM 2287 C CA . THR A 1 290 ? 19.050 15.835 -16.350 1.00 34.34 290 THR A CA 1
ATOM 2288 C C . THR A 1 290 ? 18.992 16.048 -17.874 1.00 34.34 290 THR A C 1
ATOM 2290 O O . THR A 1 290 ? 19.734 16.865 -18.414 1.00 34.34 290 THR A O 1
ATOM 2293 N N . GLY A 1 291 ? 18.128 15.310 -18.577 1.00 36.62 291 GLY A N 1
ATOM 2294 C CA . GLY A 1 291 ? 17.875 15.479 -20.018 1.00 36.62 291 GLY A CA 1
ATOM 2295 C C . GLY A 1 291 ? 16.498 16.094 -20.336 1.00 36.62 291 GLY A C 1
ATOM 2296 O O . GLY A 1 291 ? 15.592 16.010 -19.490 1.00 36.62 291 GLY A O 1
ATOM 2297 N N . PRO A 1 292 ? 16.326 16.740 -21.512 1.00 35.25 292 PRO A N 1
ATOM 2298 C CA . PRO A 1 292 ? 15.013 17.120 -22.041 1.00 35.25 292 PRO A CA 1
ATOM 2299 C C . PRO A 1 292 ? 14.147 15.879 -22.335 1.00 35.25 292 PRO A C 1
ATOM 2301 O O . PRO A 1 292 ? 14.661 14.785 -22.533 1.00 35.25 292 PRO A O 1
ATOM 2304 N N . ARG A 1 293 ? 12.821 16.052 -22.271 1.00 42.84 293 ARG A N 1
ATOM 2305 C CA . ARG A 1 293 ? 11.806 14.998 -22.442 1.00 42.84 293 ARG A CA 1
ATOM 2306 C C . ARG A 1 293 ? 11.325 14.978 -23.891 1.00 42.84 293 ARG A C 1
ATOM 2308 O O . ARG A 1 293 ? 10.895 16.020 -24.380 1.00 42.84 293 ARG A O 1
ATOM 2315 N N . ASP A 1 294 ? 11.240 13.789 -24.481 1.00 38.81 294 ASP A N 1
ATOM 2316 C CA . ASP A 1 294 ? 10.900 13.634 -25.905 1.00 38.81 294 ASP A CA 1
ATOM 2317 C C . ASP A 1 294 ? 9.498 13.033 -26.152 1.00 38.81 294 ASP A C 1
ATOM 2319 O O . ASP A 1 294 ? 9.118 12.778 -27.293 1.00 38.81 294 ASP A O 1
ATOM 2323 N N . PHE A 1 295 ? 8.701 12.796 -25.102 1.00 37.53 295 PHE A N 1
ATOM 2324 C CA . PHE A 1 295 ? 7.390 12.136 -25.202 1.00 37.53 295 PHE A CA 1
ATOM 2325 C C . PHE A 1 295 ? 6.296 12.805 -24.347 1.00 37.53 295 PHE A C 1
ATOM 2327 O O . PHE A 1 295 ? 6.597 13.322 -23.268 1.00 37.53 295 PHE A O 1
ATOM 2334 N N . PRO A 1 296 ? 5.025 12.793 -24.799 1.00 36.53 296 PRO A N 1
ATOM 2335 C CA . PRO A 1 296 ? 3.886 13.417 -24.117 1.00 36.53 296 PRO A CA 1
ATOM 2336 C C . PRO A 1 296 ? 3.522 12.757 -22.771 1.00 36.53 296 PRO A C 1
ATOM 2338 O O . PRO A 1 296 ? 3.540 11.539 -22.635 1.00 36.53 296 PRO A O 1
ATOM 2341 N N . LEU A 1 297 ? 3.160 13.572 -21.775 1.00 37.53 297 LEU A N 1
ATOM 2342 C CA . LEU A 1 297 ? 2.793 13.227 -20.391 1.00 37.53 297 LEU A CA 1
ATOM 2343 C C . LEU A 1 297 ? 1.275 13.100 -20.202 1.00 37.53 297 LEU A C 1
ATOM 2345 O O . LEU A 1 297 ? 0.804 12.596 -19.176 1.00 37.53 297 LEU A O 1
ATOM 2349 N N . ASN A 1 298 ? 0.476 13.600 -21.142 1.00 40.88 298 ASN A N 1
ATOM 2350 C CA . ASN A 1 298 ? -0.979 13.630 -21.043 1.00 40.88 298 ASN A CA 1
ATOM 2351 C C . ASN A 1 298 ? -1.657 13.531 -22.408 1.00 40.88 298 ASN A C 1
ATOM 2353 O O . ASN A 1 298 ? -1.027 13.760 -23.435 1.00 40.88 298 ASN A O 1
ATOM 2357 N N . ASP A 1 299 ? -2.946 13.201 -22.377 1.00 37.03 299 ASP A N 1
ATOM 2358 C CA . ASP A 1 299 ? -3.758 12.956 -23.567 1.00 37.03 299 ASP A CA 1
ATOM 2359 C C . ASP A 1 299 ? -3.759 14.171 -24.502 1.00 37.03 299 ASP A C 1
ATOM 2361 O O . ASP A 1 299 ? -3.662 13.994 -25.703 1.00 37.03 299 ASP A O 1
ATOM 2365 N N . THR A 1 300 ? -3.720 15.399 -23.973 1.00 41.03 300 THR A N 1
ATOM 2366 C CA . THR A 1 300 ? -3.615 16.623 -24.782 1.00 41.03 300 THR A CA 1
ATOM 2367 C C . THR A 1 300 ? -2.277 16.724 -25.515 1.00 41.03 300 THR A C 1
ATOM 2369 O O . THR A 1 300 ? -2.240 17.082 -26.689 1.00 41.03 300 THR A O 1
ATOM 2372 N N . GLU A 1 301 ? -1.159 16.392 -24.868 1.00 39.84 301 GLU A N 1
ATOM 2373 C CA . GLU A 1 301 ? 0.145 16.346 -25.534 1.00 39.84 301 GLU A CA 1
ATOM 2374 C C . GLU A 1 301 ? 0.233 15.162 -26.514 1.00 39.84 301 GLU A C 1
ATOM 2376 O O . GLU A 1 301 ? 0.842 15.303 -27.570 1.00 39.84 301 GLU A O 1
ATOM 2381 N N . THR A 1 302 ? -0.400 14.022 -26.214 1.00 37.12 302 THR A N 1
ATOM 2382 C CA . THR A 1 302 ? -0.489 12.859 -27.114 1.00 37.12 302 THR A CA 1
ATOM 2383 C C . THR A 1 302 ? -1.349 13.157 -28.340 1.00 37.12 302 THR A C 1
ATOM 2385 O O . THR A 1 302 ? -0.939 12.843 -29.449 1.00 37.12 302 THR A O 1
ATOM 2388 N N . GLU A 1 303 ? -2.486 13.829 -28.172 1.00 43.84 303 GLU A N 1
ATOM 2389 C CA . GLU A 1 303 ? -3.350 14.342 -29.242 1.00 43.84 303 GLU A CA 1
ATOM 2390 C C . GLU A 1 303 ? -2.629 15.382 -30.104 1.00 43.84 303 GLU A C 1
ATOM 2392 O O . GLU A 1 303 ? -2.819 15.424 -31.318 1.00 43.84 303 GLU A O 1
ATOM 2397 N N . THR A 1 304 ? -1.782 16.208 -29.484 1.00 42.81 304 THR A N 1
ATOM 2398 C CA . THR A 1 304 ? -1.021 17.255 -30.176 1.00 42.81 304 THR A CA 1
ATOM 2399 C C . THR A 1 304 ? 0.171 16.688 -30.950 1.00 42.81 304 THR A C 1
ATOM 2401 O O . THR A 1 304 ? 0.439 17.132 -32.064 1.00 42.81 304 THR A O 1
ATOM 2404 N N . LEU A 1 305 ? 0.901 15.726 -30.379 1.00 37.97 305 LEU A N 1
ATOM 2405 C CA . LEU A 1 305 ? 2.120 15.166 -30.976 1.00 37.97 305 LEU A CA 1
ATOM 2406 C C . LEU A 1 305 ? 1.846 13.958 -31.882 1.00 37.97 305 LEU A C 1
ATOM 2408 O O . LEU A 1 305 ? 2.593 13.734 -32.830 1.00 37.97 305 LEU A O 1
ATOM 2412 N N . TYR A 1 306 ? 0.774 13.206 -31.621 1.00 41.53 306 TYR A N 1
ATOM 2413 C CA . TYR A 1 306 ? 0.409 11.986 -32.345 1.00 41.53 306 TYR A CA 1
ATOM 2414 C C . TYR A 1 306 ? -1.106 11.915 -32.624 1.00 41.53 306 TYR A C 1
ATOM 2416 O O . TYR A 1 306 ? -1.789 11.000 -32.152 1.00 41.53 306 TYR A O 1
ATOM 2424 N N . PRO A 1 307 ? -1.656 12.848 -33.423 1.00 38.88 307 PRO A N 1
ATOM 2425 C CA . PRO A 1 307 ? -3.099 12.950 -33.668 1.00 38.88 307 PRO A CA 1
ATOM 2426 C C . PRO A 1 307 ? -3.711 11.695 -34.314 1.00 38.88 307 PRO A C 1
ATOM 2428 O O . PRO A 1 307 ? -4.908 11.441 -34.162 1.00 38.88 307 PRO A O 1
ATOM 2431 N N . ASP A 1 308 ? -2.899 10.889 -35.001 1.00 37.25 308 ASP A N 1
ATOM 2432 C CA . ASP A 1 308 ? -3.342 9.686 -35.711 1.00 37.25 308 ASP A CA 1
ATOM 2433 C C . ASP A 1 308 ? -3.570 8.479 -34.784 1.00 37.25 308 ASP A C 1
ATOM 2435 O O . ASP A 1 308 ? -4.339 7.584 -35.126 1.00 37.25 308 ASP A O 1
ATOM 2439 N N . LEU A 1 309 ? -2.959 8.459 -33.591 1.00 33.97 309 LEU A N 1
ATOM 2440 C CA . LEU A 1 309 ? -3.137 7.386 -32.599 1.00 33.97 309 LEU A CA 1
ATOM 2441 C C . LEU A 1 309 ? -4.431 7.524 -31.782 1.00 33.97 309 LEU A C 1
ATOM 2443 O O . LEU A 1 309 ? -4.873 6.554 -31.178 1.00 33.97 309 LEU A O 1
ATOM 2447 N N . VAL A 1 310 ? -5.043 8.711 -31.765 1.00 36.16 310 VAL A N 1
ATOM 2448 C CA . VAL A 1 310 ? -6.251 9.008 -30.969 1.00 36.16 310 VAL A CA 1
ATOM 2449 C C . VAL A 1 310 ? -7.545 8.761 -31.764 1.00 36.16 310 VAL A C 1
ATOM 2451 O O . VAL A 1 310 ? -8.639 8.763 -31.207 1.00 36.16 310 VAL A O 1
ATOM 2454 N N . ARG A 1 311 ? -7.444 8.513 -33.077 1.00 34.00 311 ARG A N 1
ATOM 2455 C CA . ARG A 1 311 ? -8.594 8.256 -33.965 1.00 34.00 311 ARG A CA 1
ATOM 2456 C C . ARG A 1 311 ? -8.875 6.768 -34.232 1.00 34.00 311 ARG A C 1
ATOM 2458 O O . ARG A 1 311 ? -9.699 6.483 -35.101 1.00 34.00 311 ARG A O 1
ATOM 2465 N N . ALA A 1 312 ? -8.208 5.852 -33.526 1.00 32.22 312 ALA A N 1
ATOM 2466 C CA . ALA A 1 312 ? -8.391 4.401 -33.642 1.00 32.22 312 ALA A CA 1
ATOM 2467 C C . ALA A 1 312 ? -9.221 3.828 -32.486 1.00 32.22 312 ALA A C 1
ATOM 2469 O O . ALA A 1 312 ? -8.960 4.215 -31.325 1.00 32.22 312 ALA A O 1
#

Secondary structure (DSSP, 8-state):
-HHHHHHHHHHHHHHTT-TTS----EEEESSSPTT-EEE-SSSEEEE-TTTT---GGGSS-HHHHSS--HHHHHHHHHHHHHHHHHHHHHSPSS-EEEEE-TTEEE-HHHHHHHHTTS-SSS-EEEEEEE---SGGGTT-EEEEEEEEEEEHHHHHHHHHT--TTSGGGGS-HHHHHHHHTTTSPEEE---EEEES----SSTT--HHHHHHHHHHTT--EEEEEEE--STT-TT-EE--HHHHHHHHHHHHHSPP-HHHHHHHHHHHHHH--TTS------B--S--------S-SSHHHHHHH-TTTS--

Sequence (312 aa):
MPVYARARALWQFYASHFPNIKFYFVREATDLGCGEVRFDGHDVVVGIGNKFRPSGADAAGYAETGVWSNVENQRSVFRQVCFYDFLLRSQEKPFFVYQSTITSVVDFRSVLAIMDTLPTRLCYSGMPGIMTGPPEIKGLSFACGTNGIISSDLLLEMRNRYEPGHAYTNLPQDLWQALVLEEVPRIALPFFSFVNPRSDVGPDSNVAEMTRRLLAHGHYHFRVKSDSAAAGLAAREDIDPWIMLEVMKTILASQHSTDAALGLKERLTRSLNPNNGQTMTAYGEEKFFTGPRDFPLNDTETETLYPDLVRA

Radius of gyration: 19.94 Å; chains: 1; bounding box: 46×45×57 Å

pLDDT: mean 76.58, std 19.73, range [32.22, 97.5]